Protein 2BEC (pdb70)

CATH classification: 1.10.238.10

Nearest PDB structures (foldseek):
  2bec-assembly1_A  TM=1.006E+00  e=5.008E-29  Homo sapiens
  7x2u-assembly1_D  TM=9.671E-01  e=2.009E-19  Homo sapiens
  2ct9-assembly3_A  TM=9.113E-01  e=5.913E-17  Rattus norvegicus
  3ll8-assembly3_B  TM=8.670E-01  e=2.324E-11  Homo sapiens
  1aui-assembly1_B  TM=8.888E-01  e=3.347E-11  Homo sapiens

Radius of gyration: 17.43 Å; Cα contacts (8 Å, |Δi|>4): 240; chains: 2; bounding box: 48×45×39 Å

Foldseek 3Di:
DDPCPVLCVQLVADPVLVVVVVVVVCVLDDVPPQKHFLVSQCVPVVLVLQLLSVLLSCLLAPPDDGIHHSSSVSLSVSLQAQDDPVQVVPDNHCVDLLNVLVSVVCSLVVVPPQWRALVSLLSSVVSPDPPDDDSVVSSVCSQVVQVVLPDVPPRTHGSVSSSVVCPVPPSSVVRHDDVSD/DDPVCVVVVVVVVVVVVVVVVVVND

InterPro domains:
  IPR002048 EF-hand domain [PF13202] (34-53)
  IPR002048 EF-hand domain [PF13499] (114-179)
  IPR002048 EF-hand domain [PS50222] (26-61)
  IPR002048 EF-hand domain [PS50222] (111-146)
  IPR002048 EF-hand domain [PS50222] (152-187)
  IPR002048 EF-hand domain [SM00054] (30-58)
  IPR002048 EF-hand domain [SM00054] (115-143)
  IPR002048 EF-hand domain [SM00054] (156-184)
  IPR002048 EF-hand domain [cd00051] (115-179)
  IPR011992 EF-hand domain pair [SSF47473] (18-189)
  IPR018247 EF-Hand 1, calcium-binding site [PS00018] (124-136)
  IPR018247 EF-Hand 1, calcium-binding site [PS00018] (165-177)
  IPR051875 Calcineurin B homologous [PTHR46002] (1-195)

Organism: Homo sapiens (NCBI:txid9606)

B-factor: mean 71.48, std 25.81, range [18.02, 141.58]

Solvent-accessible surface area: 10940 Å² total; per-residue (Å²): 214,48,108,6,94,64,18,67,175,68,4,41,3,67,98,69,14,2,83,84,3,41,127,49,8,122,72,11,12,118,126,109,135,53,37,0,22,70,126,12,0,85,102,20,51,56,2,80,125,13,40,0,2,98,29,0,5,71,36,6,15,97,145,55,42,129,137,3,66,22,35,7,0,0,86,15,0,1,28,0,15,8,57,90,117,125,32,105,148,171,116,89,38,46,1,25,67,122,19,0,1,55,9,0,8,107,7,1,3,87,90,176,67,40,82,2,32,96,116,18,4,22,42,0,4,101,65,14,45,85,123,185,29,75,103,103,79,9,76,81,44,2,59,99,1,0,102,93,10,22,138,82,59,77,22,3,7,28,35,102,13,2,43,128,23,1,112,140,10,74,0,52,123,43,0,16,2,142,50,33,176,171,48,46,7,17,75,12,4,23,74,1,2,67,55,0,2,55,0,0,11,13,0,6,9,154

GO terms:
  GO:0005509 calcium ion binding (F, IDA)
  GO:0005634 nucleus (C, IDA)
  GO:0005737 cytoplasm (C, IDA)
  GO:0005886 plasma membrane (C, IDA)
  GO:0042307 positive regulation of protein import into nucleus (P, IDA)
  GO:0045944 positive regulation of transcription by RNA polymerase II (P, IDA)
  GO:0010922 positive regulation of phosphatase activity (P, IDA)
  GO:0008284 positive regulation of cell population proliferation (P, IDA)
  GO:0070886 positive regulation of calcineurin-NFAT signaling cascade (P, IDA)
  GO:0071277 cellular response to calcium ion (P, IDA)
  GO:0005515 protein binding (F, IPI)
  GO:0005654 nucleoplasm (C, IDA)
  GO:0005730 nucleolus (C, IDA)
  GO:0005829 cytosol (C, IDA)

Sequence (206 aa):
IPDGDSIRRETGFSQASLLRLHHRFRALDRNKKGYLSRMDLQQIGALAVNPLGDRIIESFFPDGSQRVDFPGFVRVLAHFRPVEDEDTEKPEPLNSRRNKLHYAFQLYDLDRDGKISRHEMLQVLRLMVGVQVTEEQLENIADRTVQEADEDGDGAVSFVEFTKSLEKMDVEQKMSIRILKRSINEEIHTQFLDHLLTGIEDICGH

Secondary structure (DSSP, 8-state):
--STTTHHHHH---HHHHHHHHHHHHHH-SS-SS---HHHHHT-HHHHHSTTHHHHHHTTS-SS-----HHHHHHHHGGGSPPPHHHH-----TTSHHHHHHHHHHHH-TT-SSEE-HHHHHHHHHHS--S---HHHHHHHHHHHHHHH-SS-SSSEEHHHHHHTTTTS-HHHHTS-TTT-/--HHHHHHHHHHHHHHHHHHHHH--

Structure (mmCIF, N/CA/C/O backbone):
data_2BEC
#
_entry.id   2BEC
#
_cell.length_a   49.262
_cell.length_b   49.262
_cell.length_c   102.587
_cell.angle_alpha   90.00
_cell.angle_beta   90.00
_cell.angle_gamma   90.00
#
_symmetry.space_group_name_H-M   'P 43'
#
loop_
_entity.id
_entity.type
_entity.pdbx_description
1 polymer 'Calcineurin B homologous protein 2'
2 polymer 'Sodium/hydrogen exchanger 1'
3 non-polymer 'YTTRIUM (III) ION'
#
loop_
_atom_site.group_PDB
_atom_site.id
_atom_site.type_symbol
_atom_site.label_atom_id
_atom_site.label_alt_id
_atom_site.label_comp_id
_atom_site.label_asym_id
_atom_site.label_entity_id
_atom_site.label_seq_id
_atom_site.pdbx_PDB_ins_code
_atom_site.Cartn_x
_atom_site.Cartn_y
_atom_site.Cartn_z
_atom_site.occupancy
_atom_site.B_iso_or_equiv
_atom_site.auth_seq_id
_atom_site.auth_comp_id
_atom_site.auth_asym_id
_atom_site.auth_atom_id
_atom_site.pdbx_PDB_model_num
ATOM 1 N N . ILE A 1 11 ? 2.566 1.450 40.875 1.00 103.96 11 ILE A N 1
ATOM 2 C CA . ILE A 1 11 ? 3.001 0.023 40.844 1.00 107.51 11 ILE A CA 1
ATOM 3 C C . ILE A 1 11 ? 4.261 -0.164 39.982 1.00 110.94 11 ILE A C 1
ATOM 4 O O . ILE A 1 11 ? 4.214 -0.806 38.931 1.00 119.95 11 ILE A O 1
ATOM 9 N N . PRO A 1 12 ? 5.401 0.420 40.403 1.00 108.58 12 PRO A N 1
ATOM 10 C CA . PRO A 1 12 ? 6.651 0.287 39.645 1.00 103.32 12 PRO A CA 1
ATOM 11 C C . PRO A 1 12 ? 7.525 -0.818 40.237 1.00 103.57 12 PRO A C 1
ATOM 12 O O . PRO A 1 12 ? 7.094 -1.537 41.141 1.00 107.43 12 PRO A O 1
ATOM 16 N N . ASP A 1 13 ? 8.753 -0.940 39.739 1.00 100.31 13 ASP A N 1
ATOM 17 C CA . ASP A 1 13 ? 9.686 -1.955 40.232 1.00 102.64 13 ASP A CA 1
ATOM 18 C C . ASP A 1 13 ? 10.150 -1.613 41.653 1.00 105.59 13 ASP A C 1
ATOM 19 O O . ASP A 1 13 ? 11.136 -2.161 42.148 1.00 101.91 13 ASP A O 1
ATOM 24 N N . GLY A 1 14 ? 9.427 -0.709 42.307 1.00 107.77 14 GLY A N 1
ATOM 25 C CA . GLY A 1 14 ? 9.781 -0.293 43.652 1.00 106.00 14 GLY A CA 1
ATOM 26 C C 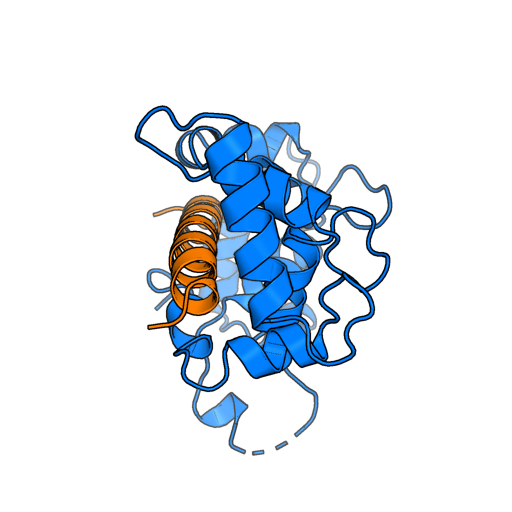. GLY A 1 14 ? 9.744 -1.369 44.720 1.00 105.07 14 GLY A C 1
ATOM 27 O O . GLY A 1 14 ? 9.079 -1.209 45.740 1.00 109.12 14 GLY A O 1
ATOM 28 N N . ASP A 1 15 ? 10.453 -2.466 44.491 1.00 103.10 15 ASP A N 1
ATOM 29 C CA . ASP A 1 15 ? 10.508 -3.553 45.459 1.00 105.36 15 ASP A CA 1
ATOM 30 C C . ASP A 1 15 ? 11.952 -3.676 45.894 1.00 101.28 15 ASP A C 1
ATOM 31 O O . ASP A 1 15 ? 12.281 -3.486 47.064 1.00 99.53 15 ASP A O 1
ATOM 36 N N . SER A 1 16 ? 12.814 -3.990 44.936 1.00 97.18 16 SER A N 1
ATOM 37 C CA . SER A 1 16 ? 14.234 -4.118 45.206 1.00 95.66 16 SER A CA 1
ATOM 38 C C . SER A 1 16 ? 14.791 -2.703 45.291 1.00 92.07 16 SER A C 1
ATOM 39 O O . SER A 1 16 ? 15.910 -2.485 45.757 1.00 91.70 16 SER A O 1
ATOM 42 N N . ILE A 1 17 ? 13.991 -1.745 44.830 1.00 83.84 17 ILE A N 1
ATOM 43 C CA . ILE A 1 17 ? 14.365 -0.337 44.858 1.00 77.88 17 ILE A CA 1
ATOM 44 C C . ILE A 1 17 ? 14.207 0.164 46.282 1.00 80.99 17 ILE A C 1
ATOM 45 O O . ILE A 1 17 ? 15.130 0.743 46.858 1.00 77.58 17 ILE A O 1
ATOM 50 N N . ARG A 1 18 ? 13.026 -0.064 46.845 1.00 86.22 18 ARG A N 1
ATOM 51 C CA . ARG A 1 18 ? 12.743 0.337 48.213 1.00 87.70 18 ARG A CA 1
ATOM 52 C C . ARG A 1 18 ? 13.730 -0.406 49.112 1.00 86.62 18 ARG A C 1
ATOM 53 O O . ARG A 1 18 ? 13.914 -0.065 50.281 1.00 87.27 18 ARG A O 1
ATOM 61 N N . ARG A 1 19 ? 14.375 -1.416 48.537 1.00 80.32 19 ARG A N 1
ATOM 62 C CA . ARG A 1 19 ? 15.342 -2.235 49.252 1.00 82.52 19 ARG A CA 1
ATOM 63 C C . ARG A 1 19 ? 16.729 -1.618 49.280 1.00 79.14 19 ARG A C 1
ATOM 64 O O . ARG A 1 19 ? 17.377 -1.586 50.325 1.00 80.74 19 ARG A O 1
ATOM 72 N N . GLU A 1 20 ? 17.185 -1.133 48.130 1.00 79.69 20 GLU A N 1
ATOM 73 C CA . GLU A 1 20 ? 18.513 -0.540 48.044 1.00 76.49 20 GLU A CA 1
ATOM 74 C C . GLU A 1 20 ? 18.577 0.892 48.554 1.00 71.57 20 GLU A C 1
ATOM 75 O O . GLU A 1 20 ? 19.660 1.386 48.870 1.00 78.04 20 GLU A O 1
ATOM 81 N N . THR A 1 21 ? 17.431 1.563 48.639 1.00 52.35 21 THR A N 1
ATOM 82 C CA . THR A 1 21 ? 17.430 2.944 49.103 1.00 60.51 21 THR A CA 1
ATOM 83 C C . THR A 1 21 ? 16.816 3.145 50.485 1.00 66.89 21 THR A C 1
ATOM 84 O O . THR A 1 21 ? 16.946 4.218 51.078 1.00 57.63 21 THR A O 1
ATOM 88 N N . GLY A 1 22 ? 16.150 2.115 50.995 1.00 68.81 22 GLY A N 1
ATOM 89 C CA . GLY A 1 22 ? 15.532 2.218 52.303 1.00 66.54 22 GLY A CA 1
ATOM 90 C C . GLY A 1 22 ? 14.389 3.217 52.338 1.00 68.76 22 GLY A C 1
ATOM 91 O O . GLY A 1 22 ? 13.965 3.650 53.411 1.00 68.75 22 GLY A O 1
ATOM 92 N N . PHE A 1 23 ? 13.889 3.591 51.164 1.00 66.78 23 PHE A N 1
ATOM 93 C CA . PHE A 1 23 ? 12.785 4.539 51.085 1.00 71.11 23 PHE A CA 1
ATOM 94 C C . PHE A 1 23 ? 11.465 3.894 51.486 1.00 72.96 23 PHE A C 1
ATOM 95 O O . PHE A 1 23 ? 11.204 2.741 51.159 1.00 66.29 23 PHE A O 1
ATOM 103 N N . SER A 1 24 ? 10.635 4.644 52.201 1.00 75.44 24 SER A N 1
ATOM 104 C CA . SER A 1 24 ? 9.341 4.137 52.628 1.00 82.08 24 SER A CA 1
ATOM 105 C C . SER A 1 24 ? 8.397 4.146 51.430 1.00 92.03 24 SER A C 1
ATOM 106 O O . SER A 1 24 ? 8.549 4.961 50.521 1.00 95.09 24 SER A O 1
ATOM 109 N N . GLN A 1 25 ? 7.426 3.238 51.432 1.00 95.60 25 GLN A N 1
ATOM 110 C CA . GLN A 1 25 ? 6.464 3.145 50.340 1.00 92.35 25 GLN A CA 1
ATOM 111 C C . GLN A 1 25 ? 6.041 4.509 49.801 1.00 86.10 25 GLN A C 1
ATOM 112 O O . GLN A 1 25 ? 6.419 4.891 48.695 1.00 90.88 25 GLN A O 1
ATOM 118 N N . ALA A 1 26 ? 5.261 5.240 50.587 1.00 79.61 26 ALA A N 1
ATOM 119 C CA . ALA A 1 26 ? 4.780 6.553 50.176 1.00 82.69 26 ALA A CA 1
ATOM 120 C C . ALA A 1 26 ? 5.902 7.472 49.704 1.00 87.96 26 ALA A C 1
ATOM 121 O O . ALA A 1 26 ? 5.660 8.422 48.957 1.00 91.88 26 ALA A O 1
ATOM 123 N N . SER A 1 27 ? 7.127 7.196 50.143 1.00 84.50 27 SER A N 1
ATOM 124 C CA . SER A 1 27 ? 8.262 8.018 49.742 1.00 73.99 27 SER A CA 1
ATOM 125 C C . SER A 1 27 ? 8.564 7.865 48.259 1.00 66.40 27 SER A C 1
ATOM 126 O O . SER A 1 27 ? 8.610 8.861 47.535 1.00 58.40 27 SER A O 1
ATOM 129 N N . LEU A 1 28 ? 8.770 6.627 47.808 1.00 57.45 28 LEU A N 1
ATOM 130 C CA . LEU A 1 28 ? 9.057 6.376 46.397 1.00 56.07 28 LEU A CA 1
ATOM 131 C C . LEU A 1 28 ? 7.887 6.851 45.561 1.00 61.18 28 LEU A C 1
ATOM 132 O O . LEU A 1 28 ? 8.050 7.214 44.402 1.00 68.49 28 LEU A O 1
ATOM 137 N N . LEU A 1 29 ? 6.698 6.832 46.152 1.00 63.81 29 LEU A N 1
ATOM 138 C CA . LEU A 1 29 ? 5.510 7.270 45.444 1.00 64.21 29 LEU A CA 1
ATOM 139 C C . LEU A 1 29 ? 5.632 8.755 45.139 1.00 66.49 29 LEU A C 1
ATOM 140 O O . LEU A 1 29 ? 5.475 9.173 43.990 1.00 69.91 29 LEU A O 1
ATOM 145 N N . ARG A 1 30 ? 5.921 9.550 46.165 1.00 64.89 30 ARG A N 1
ATOM 146 C CA . ARG A 1 30 ? 6.068 10.984 45.968 1.00 63.74 30 ARG A CA 1
ATOM 147 C C . ARG A 1 30 ? 7.212 11.220 44.990 1.00 65.29 30 ARG A C 1
ATOM 148 O O . ARG A 1 30 ? 7.269 12.252 44.322 1.00 61.90 30 ARG A O 1
ATOM 156 N N . LEU A 1 31 ? 8.121 10.253 44.915 1.00 63.40 31 LEU A N 1
ATOM 157 C CA . LEU A 1 31 ? 9.267 10.348 44.023 1.00 67.76 31 LEU A CA 1
ATOM 158 C C . LEU A 1 31 ? 8.882 9.974 42.609 1.00 66.15 31 LEU A C 1
ATOM 159 O O . LEU A 1 31 ? 9.058 10.765 41.687 1.00 71.50 31 LEU A O 1
ATOM 164 N N . HIS A 1 32 ? 8.361 8.763 42.441 1.00 71.82 32 HIS A N 1
ATOM 165 C CA . HIS A 1 32 ? 7.945 8.292 41.126 1.00 76.68 32 HIS A CA 1
ATOM 166 C C . HIS A 1 32 ? 7.029 9.333 40.502 1.00 73.09 32 HIS A C 1
ATOM 167 O O . HIS A 1 32 ? 7.125 9.636 39.314 1.00 70.54 32 HIS A O 1
ATOM 174 N N . HIS A 1 33 ? 6.143 9.879 41.323 1.00 66.55 33 HIS A N 1
ATOM 175 C CA . HIS A 1 33 ? 5.221 10.902 40.872 1.00 76.71 33 HIS A CA 1
ATOM 176 C C . HIS A 1 33 ? 6.073 12.075 40.384 1.00 72.21 33 HIS A C 1
ATOM 177 O O . HIS A 1 33 ? 5.904 12.565 39.269 1.00 60.69 33 HIS A O 1
ATOM 184 N N . ARG A 1 34 ? 7.004 12.503 41.230 1.00 76.59 34 ARG A N 1
ATOM 185 C CA . ARG A 1 34 ? 7.906 13.607 40.915 1.00 72.75 34 ARG A CA 1
ATOM 186 C C . ARG A 1 34 ? 8.763 13.305 39.689 1.00 67.55 34 ARG A C 1
ATOM 187 O O . ARG A 1 34 ? 8.997 14.177 38.854 1.00 55.70 34 ARG A O 1
ATOM 195 N N . PHE A 1 35 ? 9.237 12.067 39.598 1.00 61.25 35 PHE A N 1
ATOM 196 C CA . PHE A 1 35 ? 10.059 11.629 38.479 1.00 61.89 35 PHE A CA 1
ATOM 197 C C . PHE A 1 35 ? 9.212 11.605 37.219 1.00 70.88 35 PHE A C 1
ATOM 198 O O . PHE A 1 35 ? 9.689 11.914 36.126 1.00 71.70 35 PHE A O 1
ATOM 206 N N . ARG A 1 36 ? 7.951 11.226 37.385 1.00 77.70 36 ARG A N 1
ATOM 207 C CA . ARG A 1 36 ? 7.018 11.159 36.274 1.00 73.17 36 ARG A CA 1
ATOM 208 C C . ARG A 1 36 ? 6.895 12.554 35.671 1.00 68.83 36 ARG A C 1
ATOM 209 O O . ARG A 1 36 ? 6.948 12.719 34.453 1.00 67.43 36 ARG A O 1
ATOM 217 N N . ALA A 1 37 ? 6.750 13.553 36.538 1.00 57.56 37 ALA A N 1
ATOM 218 C CA . ALA A 1 37 ? 6.623 14.946 36.119 1.00 61.47 37 ALA A CA 1
ATOM 219 C C . ALA A 1 37 ? 7.870 15.478 35.411 1.00 74.36 37 ALA A C 1
ATOM 220 O O . ALA A 1 37 ? 7.774 16.338 34.532 1.00 77.95 37 ALA A O 1
ATOM 222 N N . LEU A 1 38 ? 9.038 14.976 35.801 1.00 77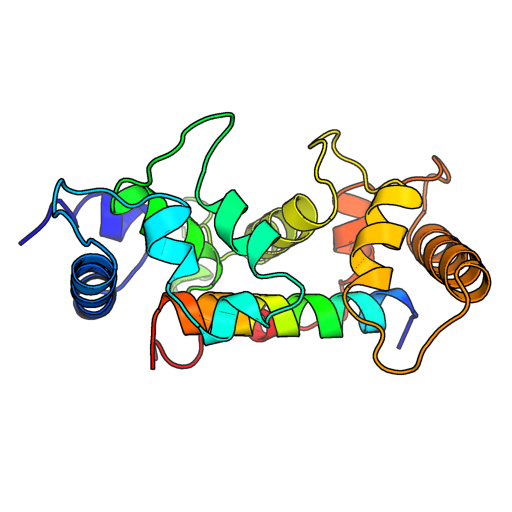.70 38 LEU A N 1
ATOM 223 C CA . LEU A 1 38 ? 10.294 15.411 35.198 1.00 82.43 38 LEU A CA 1
ATOM 224 C C . LEU A 1 38 ? 10.461 14.796 33.806 1.00 93.07 38 LEU A C 1
ATOM 225 O O . LEU A 1 38 ? 11.079 15.390 32.916 1.00 80.81 38 LEU A O 1
ATOM 230 N N . ASP A 1 39 ? 9.894 13.605 33.631 1.00 102.76 39 ASP A N 1
ATOM 231 C CA . ASP A 1 39 ? 9.946 12.881 32.363 1.00 113.80 39 ASP A CA 1
ATOM 232 C C . ASP A 1 39 ? 9.029 13.597 31.363 1.00 121.61 39 ASP A C 1
ATOM 233 O O . ASP A 1 39 ? 7.821 13.697 31.584 1.00 125.73 39 ASP A O 1
ATOM 238 N N . ARG A 1 40 ? 9.601 14.094 30.267 1.00 126.51 40 ARG A N 1
ATOM 239 C CA . ARG A 1 40 ? 8.824 14.816 29.257 1.00 127.47 40 ARG A CA 1
ATOM 240 C C . ARG A 1 40 ? 8.252 13.917 28.156 1.00 128.54 40 ARG A C 1
ATOM 241 O O . ARG A 1 40 ? 7.043 13.685 28.098 1.00 125.63 40 ARG A O 1
ATOM 249 N N . ASN A 1 41 ? 9.123 13.427 27.278 1.00 130.29 41 ASN A N 1
ATOM 250 C CA . ASN A 1 41 ? 8.698 12.564 26.180 1.00 127.45 41 ASN A CA 1
ATOM 251 C C . ASN A 1 41 ? 8.101 11.266 26.706 1.00 123.83 41 ASN A C 1
ATOM 252 O O . ASN A 1 41 ? 7.364 10.577 26.000 1.00 124.94 41 ASN A O 1
ATOM 257 N N . LYS A 1 42 ? 8.432 10.943 27.953 1.00 119.74 42 LYS A N 1
ATOM 258 C CA . LYS A 1 42 ? 7.925 9.748 28.621 1.00 113.57 42 LYS A CA 1
ATOM 259 C C . LYS A 1 42 ? 8.455 8.448 28.023 1.00 112.39 42 LYS A C 1
ATOM 260 O O . LYS A 1 42 ? 7.716 7.713 27.365 1.00 112.90 42 LYS A O 1
ATOM 266 N N . LYS A 1 43 ? 9.733 8.165 28.258 1.00 108.41 43 LYS A N 1
ATOM 267 C CA . LYS A 1 43 ? 10.351 6.944 27.750 1.00 109.11 43 LYS A CA 1
ATOM 268 C C . LYS A 1 43 ? 10.936 6.165 28.926 1.00 108.59 43 LYS A C 1
ATOM 269 O O . LYS A 1 43 ? 11.722 5.231 28.744 1.00 106.15 43 LYS A O 1
ATOM 275 N N . G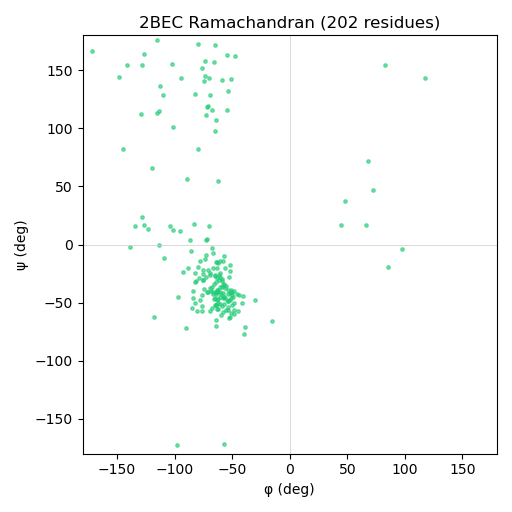LY A 1 44 ? 10.541 6.563 30.134 1.00 108.73 44 GLY A N 1
ATOM 276 C CA . GLY A 1 44 ? 11.024 5.909 31.339 1.00 101.56 44 GLY A CA 1
ATOM 277 C C . GLY A 1 44 ? 12.474 6.250 31.609 1.00 95.57 44 GLY A C 1
ATOM 278 O O . GLY A 1 44 ? 13.285 5.370 31.898 1.00 89.48 44 GLY A O 1
ATOM 279 N N . TYR A 1 45 ? 12.800 7.535 31.516 1.00 94.38 45 TYR A N 1
ATOM 280 C CA . TYR A 1 45 ? 14.166 7.989 31.737 1.00 94.89 45 TYR A CA 1
ATOM 281 C C . TYR A 1 45 ? 14.216 9.512 31.758 1.00 90.96 45 TYR A C 1
ATOM 282 O O . TYR A 1 45 ? 13.261 10.181 31.364 1.00 89.29 45 TYR A O 1
ATOM 291 N N . LEU A 1 46 ? 15.336 10.050 32.225 1.00 84.89 46 LEU A N 1
ATOM 292 C CA . LEU A 1 46 ? 15.536 11.492 32.276 1.00 75.58 46 LEU A CA 1
ATOM 293 C C . LEU A 1 46 ? 16.861 11.820 31.603 1.00 76.73 46 LEU A C 1
ATOM 294 O O . LEU A 1 46 ? 17.759 10.979 31.532 1.00 67.35 46 LEU A O 1
ATOM 299 N N . SER A 1 47 ? 16.974 13.041 31.097 1.00 74.35 47 SER A N 1
ATOM 300 C CA . SER A 1 47 ? 18.196 13.485 30.445 1.00 79.98 47 SER A CA 1
ATOM 301 C C . SER A 1 47 ? 18.630 14.777 31.113 1.00 78.99 47 SER A C 1
ATOM 302 O O . SER A 1 47 ? 17.839 15.402 31.822 1.00 73.86 47 SER A O 1
ATOM 305 N N . ARG A 1 48 ? 19.882 15.176 30.908 1.00 71.47 48 ARG A N 1
ATOM 306 C CA . ARG A 1 48 ? 20.339 16.422 31.496 1.00 74.19 48 ARG A CA 1
ATOM 307 C C . ARG A 1 48 ? 19.243 17.417 31.140 1.00 80.77 48 ARG A C 1
ATOM 308 O O . ARG A 1 48 ? 18.840 18.244 31.954 1.00 80.73 48 ARG A O 1
ATOM 316 N N . MET A 1 49 ? 18.744 17.289 29.915 1.00 91.25 49 MET A N 1
ATOM 317 C CA . MET A 1 49 ? 17.678 18.140 29.402 1.00 96.43 49 MET A CA 1
ATOM 318 C C . MET A 1 49 ? 16.527 18.236 30.391 1.00 91.65 49 MET A C 1
ATOM 319 O O . MET A 1 49 ? 16.174 19.321 30.852 1.00 87.05 49 MET A O 1
ATOM 324 N N . ASP A 1 50 ? 15.950 17.081 30.706 1.00 92.23 50 ASP A N 1
ATOM 325 C CA . ASP A 1 50 ? 14.817 16.988 31.619 1.00 87.10 50 ASP A CA 1
ATOM 326 C C . ASP A 1 50 ? 15.072 17.609 32.985 1.00 81.70 50 ASP A C 1
ATOM 327 O O . ASP A 1 50 ? 14.242 18.366 33.486 1.00 84.85 50 ASP A O 1
ATOM 332 N N . LEU A 1 51 ? 16.217 17.289 33.582 1.00 80.21 51 LEU A N 1
ATOM 333 C CA . LEU A 1 51 ? 16.565 17.809 34.903 1.00 71.98 51 LEU A CA 1
ATOM 334 C C . LEU A 1 51 ? 16.946 19.283 34.927 1.00 77.69 51 LEU A C 1
ATOM 335 O O . LEU A 1 51 ? 16.768 19.959 35.940 1.00 83.20 51 LEU A O 1
ATOM 340 N N . GLN A 1 52 ? 17.472 19.784 33.816 1.00 80.91 52 GLN A N 1
ATOM 341 C CA . GLN A 1 52 ? 17.862 21.183 33.742 1.00 79.81 52 GLN A CA 1
ATOM 342 C C . GLN A 1 52 ? 16.631 22.084 33.679 1.00 74.45 52 GLN A C 1
ATOM 343 O O . GLN A 1 52 ? 16.736 23.304 33.792 1.00 78.92 52 GLN A O 1
ATOM 349 N N . GLN A 1 53 ? 15.463 21.473 33.512 1.00 72.27 53 GLN A N 1
ATOM 350 C CA . GLN A 1 53 ? 14.214 22.221 33.452 1.00 73.18 53 GLN A CA 1
ATOM 351 C C . GLN A 1 53 ? 13.874 22.759 34.829 1.00 79.25 53 GLN A C 1
ATOM 352 O O . GLN A 1 53 ? 13.110 23.716 34.961 1.00 89.90 53 GLN A O 1
ATOM 358 N N . ILE A 1 54 ? 14.436 22.130 35.856 1.00 78.21 54 ILE A N 1
ATOM 359 C CA . ILE A 1 54 ? 14.204 22.563 37.226 1.00 72.96 54 ILE A CA 1
ATOM 360 C C . ILE A 1 54 ? 14.812 23.956 37.348 1.00 75.51 54 ILE A C 1
ATOM 361 O O . ILE A 1 54 ? 16.021 24.104 37.532 1.00 81.50 54 ILE A O 1
ATOM 366 N N . GLY A 1 55 ? 13.969 24.974 37.228 1.00 77.16 55 GLY A N 1
ATOM 367 C CA . GLY A 1 55 ? 14.442 26.343 37.309 1.00 71.21 55 GLY A CA 1
ATOM 368 C C . GLY A 1 55 ? 15.342 26.642 38.491 1.00 68.44 55 GLY A C 1
ATOM 369 O O . GLY A 1 55 ? 16.467 27.108 38.316 1.00 70.15 55 GLY A O 1
ATOM 370 N N . ALA A 1 56 ? 14.848 26.375 39.697 1.00 74.31 56 ALA A N 1
ATOM 371 C CA . ALA A 1 56 ? 15.602 26.634 40.923 1.00 77.15 56 ALA A CA 1
ATOM 372 C C . ALA A 1 56 ? 17.007 26.048 40.899 1.00 73.61 56 ALA A C 1
ATOM 373 O O . ALA A 1 56 ? 17.962 26.677 41.354 1.00 69.32 56 ALA A O 1
ATOM 375 N N . LEU A 1 57 ? 17.125 24.838 40.367 1.00 69.55 57 LEU A N 1
ATOM 376 C CA . LEU A 1 57 ? 18.405 24.152 40.295 1.00 65.22 57 LEU A CA 1
ATOM 377 C C . LEU A 1 57 ? 19.405 24.895 39.422 1.00 65.98 57 LEU A C 1
ATOM 378 O O . LEU A 1 57 ? 20.584 24.986 39.756 1.00 68.43 57 LEU A O 1
ATOM 383 N N . ALA A 1 58 ? 18.928 25.421 38.300 1.00 69.86 58 ALA A N 1
ATOM 384 C CA . ALA A 1 58 ? 19.782 26.153 37.375 1.00 73.57 58 ALA A CA 1
ATOM 385 C C . ALA A 1 58 ? 20.572 27.260 38.074 1.00 79.45 58 ALA A C 1
ATOM 386 O O . ALA A 1 58 ? 21.781 27.383 37.873 1.00 92.14 58 ALA A O 1
ATOM 388 N N . VAL A 1 59 ? 19.892 28.060 38.893 1.00 79.62 59 VAL A N 1
ATOM 389 C CA . VAL A 1 59 ? 20.541 29.155 39.618 1.00 73.52 59 VAL A CA 1
ATOM 390 C C . VAL A 1 59 ? 21.405 28.628 40.769 1.00 70.35 59 VAL A C 1
ATOM 391 O O . VAL A 1 59 ? 22.208 29.364 41.353 1.00 64.74 59 VAL A O 1
ATOM 395 N N . ASN A 1 60 ? 21.233 27.350 41.092 1.00 62.51 60 ASN A N 1
ATOM 396 C 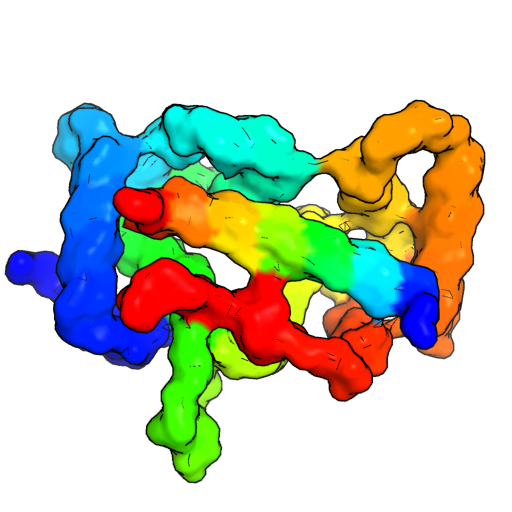CA . ASN A 1 60 ? 22.005 26.727 42.157 1.00 49.71 60 ASN A CA 1
ATOM 397 C C . ASN A 1 60 ? 23.448 26.577 41.689 1.00 44.42 60 ASN A C 1
ATOM 398 O O . ASN A 1 60 ? 23.731 25.902 40.707 1.00 39.70 60 ASN A O 1
ATOM 403 N N . PRO A 1 61 ? 24.386 27.208 42.398 1.00 46.57 61 PRO A N 1
ATOM 404 C CA . PRO A 1 61 ? 25.795 27.124 42.020 1.00 47.81 61 PRO A CA 1
ATOM 405 C C . PRO A 1 61 ? 26.337 25.710 41.816 1.00 46.02 61 PRO A C 1
ATOM 406 O O . PRO A 1 61 ? 27.377 25.530 41.187 1.00 56.29 61 PRO A O 1
ATOM 410 N N . LEU A 1 62 ? 25.634 24.709 42.335 1.00 46.24 62 LEU A N 1
ATOM 411 C CA . LEU A 1 62 ? 26.079 23.327 42.198 1.00 44.51 62 LEU A CA 1
ATOM 412 C C . LEU A 1 62 ? 25.128 22.513 41.326 1.00 44.26 62 LEU A C 1
ATOM 413 O O . LEU A 1 62 ? 25.349 21.323 41.080 1.00 40.03 62 LEU A O 1
ATOM 418 N N . GLY A 1 63 ? 24.078 23.171 40.855 1.00 35.45 63 GLY A N 1
ATOM 419 C CA . GLY A 1 63 ? 23.095 22.515 40.013 1.00 44.73 63 GLY A CA 1
ATOM 420 C C . GLY A 1 63 ? 23.655 21.580 38.957 1.00 46.68 63 GLY A C 1
ATOM 421 O O . GLY A 1 63 ? 23.212 20.435 38.847 1.00 43.14 63 GLY A O 1
ATOM 422 N N . ASP A 1 64 ? 24.623 22.055 38.179 1.00 47.59 64 ASP A N 1
ATOM 423 C CA . ASP A 1 64 ? 25.216 21.227 37.132 1.00 52.33 64 ASP A CA 1
ATOM 424 C C . ASP A 1 64 ? 25.938 20.002 37.676 1.00 51.77 64 ASP A C 1
ATOM 425 O O . ASP A 1 64 ? 25.841 18.914 37.104 1.00 48.76 64 ASP A O 1
ATOM 430 N N . ARG A 1 65 ? 26.661 20.175 38.777 1.00 44.99 65 ARG A N 1
ATOM 431 C CA . ARG A 1 65 ? 27.373 19.057 39.376 1.00 33.08 65 ARG A CA 1
ATOM 432 C C . ARG A 1 65 ? 26.352 18.097 39.952 1.00 36.99 65 ARG A C 1
ATOM 433 O O . ARG A 1 65 ? 26.526 16.885 39.889 1.00 32.65 65 ARG A O 1
ATOM 441 N N . ILE A 1 66 ? 25.284 18.643 40.523 1.00 32.06 66 ILE A N 1
ATOM 442 C CA . ILE A 1 66 ? 24.244 17.795 41.079 1.00 38.54 66 ILE A CA 1
ATOM 443 C C . ILE A 1 66 ? 23.614 17.048 39.910 1.00 30.58 66 ILE A C 1
ATOM 444 O O . ILE A 1 66 ? 23.419 15.840 39.964 1.00 31.43 6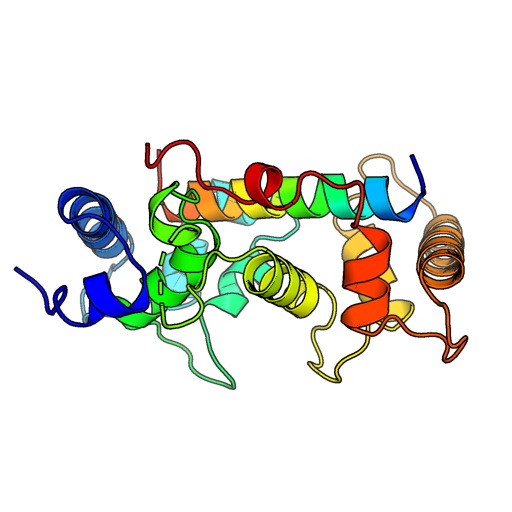6 ILE A O 1
ATOM 449 N N . ILE A 1 67 ? 23.302 17.780 38.847 1.00 42.12 67 ILE A N 1
ATOM 450 C CA . ILE A 1 67 ? 22.710 17.181 37.660 1.00 42.39 67 ILE A CA 1
ATOM 451 C C . ILE A 1 67 ? 23.550 15.996 37.213 1.00 43.92 67 ILE A C 1
ATOM 452 O O . ILE A 1 67 ? 23.091 14.856 37.201 1.00 49.06 67 ILE A O 1
ATOM 457 N N . GLU A 1 68 ? 24.795 16.280 36.857 1.00 51.21 68 GLU A N 1
ATOM 458 C CA . GLU A 1 68 ? 25.710 15.255 36.385 1.00 51.90 68 GLU A CA 1
ATOM 459 C C . GLU A 1 68 ? 25.848 14.060 37.309 1.00 50.31 68 GLU A C 1
ATOM 460 O O . GLU A 1 68 ? 26.133 12.961 36.847 1.00 57.69 68 GLU A O 1
ATOM 466 N N . SER A 1 69 ? 25.647 14.259 38.608 1.00 47.28 69 SER A N 1
ATOM 467 C CA . SER A 1 69 ? 25.784 13.158 39.548 1.00 42.33 69 SER A CA 1
ATOM 468 C C . SER A 1 69 ? 24.742 12.079 39.276 1.00 52.27 69 SER A C 1
ATOM 469 O O . SER A 1 69 ? 24.852 10.955 39.774 1.00 46.56 69 SER A O 1
ATOM 472 N N . PHE A 1 70 ? 23.731 12.420 38.483 1.00 51.15 70 PHE A N 1
ATOM 473 C CA . PHE A 1 70 ? 22.686 11.462 38.149 1.00 58.05 70 PHE A CA 1
ATOM 474 C C . PHE A 1 70 ? 23.074 10.614 36.943 1.00 54.59 70 PHE A C 1
ATOM 475 O O . PHE A 1 70 ? 22.284 9.801 36.475 1.00 55.25 70 PHE A O 1
ATOM 483 N N . PHE A 1 71 ? 24.290 10.802 36.445 1.00 60.63 71 PHE A N 1
ATOM 484 C CA . PHE A 1 71 ? 24.756 10.058 35.285 1.00 70.31 71 PHE A CA 1
ATOM 485 C C . PHE A 1 71 ? 26.106 9.421 35.543 1.00 77.43 71 PHE A C 1
ATOM 486 O O . PHE A 1 71 ? 27.115 10.103 35.681 1.00 81.01 71 PHE A O 1
ATOM 494 N N . PRO A 1 72 ? 26.136 8.087 35.603 1.00 94.59 72 PRO A N 1
ATOM 495 C CA . PRO A 1 72 ? 27.368 7.340 35.850 1.00 104.13 72 PRO A CA 1
ATOM 496 C C . PRO A 1 72 ? 28.424 7.685 34.810 1.00 107.83 72 PRO A C 1
ATOM 497 O O . PRO A 1 72 ? 28.245 8.603 34.013 1.00 108.78 72 PRO A O 1
ATOM 501 N N . ASP A 1 73 ? 29.520 6.937 34.832 1.00 110.59 73 ASP A N 1
ATOM 502 C CA . ASP A 1 73 ? 30.639 7.125 33.920 1.00 115.60 73 ASP A CA 1
ATOM 503 C C . ASP A 1 73 ? 30.358 7.995 32.690 1.00 113.05 73 ASP A C 1
ATOM 504 O O . ASP A 1 73 ? 30.928 9.079 32.546 1.00 111.15 73 ASP A O 1
ATOM 509 N N . GLY A 1 74 ? 29.482 7.528 31.805 1.00 106.26 74 GLY A N 1
ATOM 510 C CA . GLY A 1 74 ? 29.191 8.301 30.610 1.00 97.69 74 GLY A CA 1
ATOM 511 C C . GLY A 1 74 ? 27.735 8.370 30.180 1.00 96.76 74 GLY A C 1
ATOM 512 O O . GLY A 1 74 ? 27.413 9.049 29.206 1.00 97.83 74 GLY A O 1
ATOM 513 N N . SER A 1 75 ? 26.851 7.683 30.898 1.00 94.19 75 SER A N 1
ATOM 514 C CA . SER A 1 75 ? 25.426 7.664 30.564 1.00 87.54 75 SER A CA 1
ATOM 515 C C . SER A 1 75 ? 24.835 9.047 30.297 1.00 85.41 75 SER A C 1
ATOM 516 O O . SER A 1 75 ? 25.412 10.067 30.670 1.00 88.73 75 SER A O 1
ATOM 519 N N . GLN A 1 76 ? 23.680 9.072 29.640 1.00 88.32 76 GLN A N 1
ATOM 520 C CA . GLN A 1 76 ? 23.000 10.326 29.341 1.00 91.11 76 GLN A CA 1
ATOM 521 C C . GLN A 1 76 ? 21.512 10.218 29.667 1.00 91.08 76 GLN A C 1
ATOM 522 O O . GLN A 1 76 ? 20.707 11.043 29.230 1.00 88.33 76 GLN A O 1
ATOM 528 N N . ARG A 1 77 ? 21.160 9.192 30.438 1.00 89.48 77 ARG A N 1
ATOM 529 C CA . ARG A 1 77 ? 19.780 8.964 30.858 1.00 90.24 77 ARG A CA 1
ATOM 530 C C . ARG A 1 77 ? 19.728 8.307 32.238 1.00 82.45 77 ARG A C 1
ATOM 531 O O . ARG A 1 77 ? 20.579 7.482 32.580 1.00 7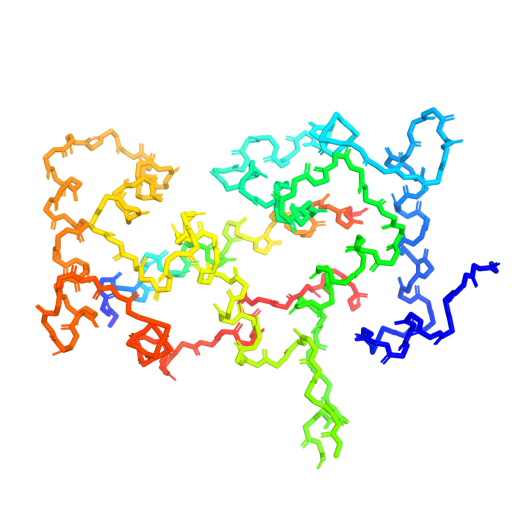7.32 77 ARG A O 1
ATOM 539 N N . VAL A 1 78 ? 18.725 8.677 33.029 1.00 77.66 78 VAL A N 1
ATOM 540 C CA . VAL A 1 78 ? 18.587 8.137 34.377 1.00 68.22 78 VAL A CA 1
ATOM 541 C C . VAL A 1 78 ? 17.329 7.300 34.559 1.00 71.79 78 VAL A C 1
ATOM 542 O O . VAL A 1 78 ? 16.209 7.808 34.510 1.00 68.57 78 VAL A O 1
ATOM 546 N N . ASP A 1 79 ? 17.516 6.007 34.771 1.00 67.72 79 ASP A N 1
ATOM 547 C CA . ASP A 1 79 ? 16.396 5.111 35.014 1.00 72.50 79 ASP A CA 1
ATOM 548 C C . ASP A 1 79 ? 15.831 5.581 36.352 1.00 71.13 79 ASP A C 1
ATOM 549 O O . ASP A 1 79 ? 16.547 6.214 37.128 1.00 71.63 79 ASP A O 1
ATOM 554 N N . PHE A 1 80 ? 14.559 5.301 36.628 1.00 71.69 80 PHE A N 1
ATOM 555 C CA . PHE A 1 80 ? 13.981 5.727 37.906 1.00 69.27 80 PHE A CA 1
ATOM 556 C C . PHE A 1 80 ? 14.823 5.236 39.099 1.00 71.24 80 PHE A C 1
ATOM 557 O O . PHE A 1 80 ? 15.049 5.979 40.060 1.00 67.97 80 PHE A O 1
ATOM 565 N N . PRO A 1 81 ? 15.299 3.979 39.058 1.00 70.12 81 PRO A N 1
ATOM 566 C CA . PRO A 1 81 ? 16.115 3.473 40.170 1.00 70.76 81 PRO A CA 1
ATOM 567 C C . PRO A 1 81 ? 17.412 4.257 40.375 1.00 67.11 81 PRO A C 1
ATOM 568 O O . PRO A 1 81 ? 17.920 4.355 41.493 1.00 72.26 81 PRO A O 1
ATOM 572 N N . GLY A 1 82 ? 17.949 4.801 39.287 1.00 58.36 82 GLY A N 1
ATOM 573 C CA . GLY A 1 82 ? 19.164 5.585 39.382 1.00 56.15 82 GLY A CA 1
ATOM 574 C C . GLY A 1 82 ? 18.848 6.935 40.001 1.00 55.12 82 GLY A C 1
ATOM 575 O O . GLY A 1 82 ? 19.619 7.478 40.791 1.00 51.51 82 GLY A O 1
ATOM 576 N N . PHE A 1 83 ? 17.694 7.469 39.626 1.00 46.78 83 PHE A N 1
ATOM 577 C CA . PHE A 1 83 ? 17.209 8.749 40.117 1.00 50.37 83 PHE A CA 1
ATOM 578 C C . PHE A 1 83 ? 17.117 8.693 41.638 1.00 51.49 83 PHE A C 1
ATOM 579 O O . PHE A 1 83 ? 17.485 9.635 42.343 1.00 52.64 83 PHE A O 1
ATOM 587 N N . VAL A 1 84 ? 16.630 7.565 42.133 1.00 56.16 84 VAL A N 1
ATOM 588 C CA . VAL A 1 84 ? 16.464 7.354 43.561 1.00 59.38 84 VAL A CA 1
ATOM 589 C C . VAL A 1 84 ? 17.767 6.926 44.236 1.00 56.97 84 VAL A C 1
ATOM 590 O O . VAL A 1 84 ? 18.006 7.238 45.408 1.00 45.43 84 VAL A O 1
ATOM 594 N N . ARG A 1 85 ? 18.611 6.217 43.496 1.00 47.38 85 ARG A N 1
ATOM 595 C CA . ARG A 1 85 ? 19.877 5.763 44.048 1.00 57.01 85 ARG A CA 1
ATOM 596 C C . ARG A 1 85 ? 20.640 6.972 44.581 1.00 60.26 85 ARG A C 1
ATOM 597 O O . ARG A 1 85 ? 21.318 6.886 45.603 1.00 60.33 85 ARG A O 1
ATOM 605 N N . VAL A 1 86 ? 20.508 8.101 43.886 1.00 53.80 86 VAL A N 1
ATOM 606 C CA . VAL A 1 86 ? 21.168 9.342 44.275 1.00 39.48 86 VAL A CA 1
ATOM 607 C C . VAL A 1 86 ? 20.446 9.992 45.450 1.00 42.88 86 VAL A C 1
ATOM 608 O O . VAL A 1 86 ? 21.039 10.236 46.502 1.00 45.86 86 VAL A O 1
ATOM 612 N N . LEU A 1 87 ? 19.162 10.272 45.265 1.00 28.39 87 LEU A N 1
ATOM 613 C CA . LEU A 1 87 ? 18.362 10.894 46.311 1.00 37.51 87 LEU A CA 1
ATOM 614 C C . LEU A 1 87 ? 18.375 10.094 47.612 1.00 32.74 87 LEU A C 1
ATOM 615 O O . LEU A 1 87 ? 18.074 10.628 48.682 1.00 34.12 87 LEU A O 1
ATOM 620 N N . ALA A 1 88 ? 18.727 8.817 47.514 1.00 30.69 88 ALA A N 1
ATOM 621 C CA . ALA A 1 88 ? 18.770 7.947 48.675 1.00 40.18 88 ALA A CA 1
ATOM 622 C C . ALA A 1 88 ? 19.846 8.399 49.660 1.00 52.57 88 ALA A C 1
ATOM 623 O O . ALA A 1 88 ? 19.735 8.146 50.861 1.00 55.43 88 ALA A O 1
ATOM 625 N N . HIS A 1 89 ? 20.882 9.067 49.152 1.00 53.89 89 HIS A N 1
ATOM 626 C CA . HIS A 1 89 ? 21.963 9.565 50.003 1.00 49.25 89 HIS A CA 1
ATOM 627 C C . HIS A 1 89 ? 21.441 10.631 50.946 1.00 45.57 89 HIS A C 1
ATOM 628 O O . HIS A 1 89 ? 21.984 10.844 52.025 1.00 56.09 89 HIS A O 1
ATOM 635 N N . PHE A 1 90 ? 20.382 11.303 50.531 1.00 33.67 90 PHE A N 1
ATOM 636 C CA . PHE A 1 90 ? 19.829 12.355 51.343 1.00 32.59 90 PHE A CA 1
ATOM 637 C C . PHE A 1 90 ? 18.601 11.924 52.084 1.00 27.28 90 PHE A C 1
ATOM 638 O O . PHE A 1 90 ? 17.890 12.754 52.635 1.00 35.58 90 PHE A O 1
ATOM 646 N N . ARG A 1 91 ? 18.345 10.624 52.106 1.00 32.51 91 ARG A N 1
ATOM 647 C CA . ARG A 1 91 ? 17.191 10.124 52.834 1.00 46.15 91 ARG A CA 1
ATOM 648 C C . ARG A 1 91 ? 17.458 10.301 54.324 1.00 49.01 91 ARG A C 1
ATOM 649 O O . ARG A 1 91 ? 18.507 9.896 54.828 1.00 55.62 91 ARG A O 1
ATOM 657 N N . PRO A 1 92 ? 16.519 10.921 55.049 1.00 47.37 92 PRO A N 1
ATOM 658 C CA . PRO A 1 92 ? 16.736 11.114 56.483 1.00 46.08 92 PRO A CA 1
ATOM 659 C C . PRO A 1 92 ? 17.123 9.794 57.142 1.00 45.70 92 PRO A C 1
ATOM 660 O O . PRO A 1 92 ? 16.618 8.734 56.777 1.00 49.74 92 PRO A O 1
ATOM 664 N N . VAL A 1 93 ? 18.035 9.860 58.100 1.00 44.54 93 VAL A N 1
ATOM 665 C CA . VAL A 1 93 ? 18.486 8.665 58.791 1.00 50.01 93 VAL A CA 1
ATOM 666 C C . VAL A 1 93 ? 17.504 8.279 59.900 1.00 49.20 93 VAL A C 1
ATOM 667 O O . VAL A 1 93 ? 17.113 9.109 60.716 1.00 39.86 93 VAL A O 1
ATOM 671 N N . GLU A 1 94 ? 17.097 7.014 59.906 1.00 59.46 94 GLU A N 1
ATOM 672 C CA . GLU A 1 94 ? 16.154 6.502 60.899 1.00 58.31 94 GLU A CA 1
ATOM 673 C C . GLU A 1 94 ? 16.900 5.712 61.968 1.00 57.31 94 GLU A C 1
ATOM 674 O O . GLU A 1 94 ? 17.987 5.195 61.719 1.00 60.13 94 GLU A O 1
ATOM 680 N N . ASP A 1 95 ? 16.325 5.614 63.159 1.00 56.87 95 ASP A N 1
ATOM 681 C CA . ASP A 1 95 ? 16.984 4.868 64.222 1.00 64.84 95 ASP A CA 1
ATOM 682 C C . ASP A 1 95 ? 17.216 3.432 63.783 1.00 66.88 95 ASP A C 1
ATOM 683 O O . ASP A 1 95 ? 18.184 2.807 64.208 1.00 65.89 95 ASP A O 1
ATOM 688 N N . GLU A 1 96 ? 16.337 2.917 62.922 1.00 76.88 96 GLU A N 1
ATOM 689 C CA . GLU A 1 96 ? 16.472 1.548 62.427 1.00 79.35 96 GLU A CA 1
ATOM 690 C C . GLU A 1 96 ? 17.677 1.407 61.501 1.00 79.52 96 GLU A C 1
ATOM 691 O O . GLU A 1 96 ? 18.248 0.330 61.370 1.00 82.41 96 GLU A O 1
ATOM 697 N N . ASP A 1 97 ? 18.063 2.500 60.857 1.00 80.81 97 ASP A N 1
ATOM 698 C CA . ASP A 1 97 ? 19.211 2.477 59.963 1.00 89.47 97 ASP A CA 1
ATOM 699 C C . ASP A 1 97 ? 20.487 2.200 60.752 1.00 94.71 97 ASP A C 1
ATOM 700 O O . ASP A 1 97 ? 21.404 1.543 60.258 1.00 101.18 97 ASP A O 1
ATOM 705 N N . THR A 1 98 ? 20.534 2.696 61.984 1.00 93.62 98 THR A N 1
ATOM 706 C CA . THR A 1 98 ? 21.711 2.537 62.830 1.00 95.69 98 THR A CA 1
ATOM 707 C C . THR A 1 98 ? 21.696 1.328 63.759 1.00 95.72 98 THR A C 1
ATOM 708 O O . THR 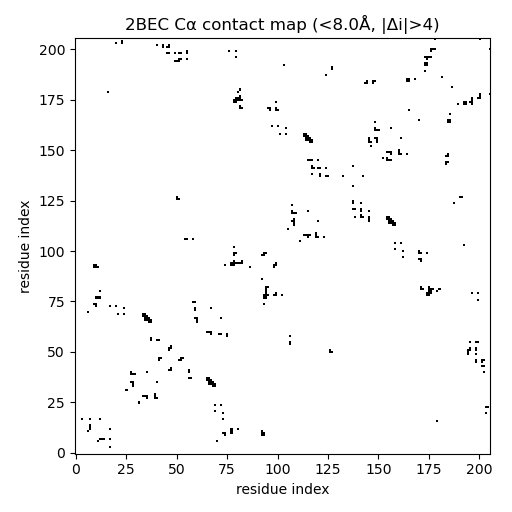A 1 98 ? 22.750 0.851 64.174 1.00 94.67 98 THR A O 1
ATOM 712 N N . GLU A 1 99 ? 20.508 0.835 64.085 1.00 100.95 99 GLU A N 1
ATOM 713 C CA . GLU A 1 99 ? 20.380 -0.318 64.970 1.00 104.78 99 GLU A CA 1
ATOM 714 C C . GLU A 1 99 ? 21.211 -1.499 64.474 1.00 108.63 99 GLU A C 1
ATOM 715 O O . GLU A 1 99 ? 22.033 -2.049 65.211 1.00 107.08 99 GLU A O 1
ATOM 721 N N . LYS A 1 105 ? 24.058 -6.062 58.904 1.00 72.80 105 LYS A N 1
ATOM 722 C CA . LYS A 1 105 ? 23.247 -5.230 58.018 1.00 83.87 105 LYS A CA 1
ATOM 723 C C . LYS A 1 105 ? 24.105 -4.463 57.005 1.00 87.70 105 LYS A C 1
ATOM 724 O O . LYS A 1 105 ? 25.210 -4.016 57.320 1.00 85.45 105 LYS A O 1
ATOM 730 N N . PRO A 1 106 ? 23.603 -4.307 55.766 1.00 91.91 106 PRO A N 1
ATOM 731 C CA . PRO A 1 106 ? 24.322 -3.591 54.703 1.00 88.36 106 PRO A CA 1
ATOM 732 C C . PRO A 1 106 ? 24.322 -2.071 54.896 1.00 78.97 106 PRO A C 1
ATOM 733 O O . PRO A 1 106 ? 23.343 -1.493 55.378 1.00 71.85 106 PRO A O 1
ATOM 737 N N . GLU A 1 107 ? 25.420 -1.428 54.509 1.00 72.88 107 GLU A N 1
ATOM 738 C CA . GLU A 1 107 ? 25.536 0.015 54.663 1.00 64.85 107 GLU A CA 1
ATOM 739 C C . GLU A 1 107 ? 24.579 0.772 53.755 1.00 61.97 107 GLU A C 1
ATOM 740 O O . GLU A 1 107 ? 24.685 0.712 52.530 1.00 63.40 107 GLU A O 1
ATOM 746 N N . PRO A 1 108 ? 23.626 1.503 54.354 1.00 57.32 108 PRO A N 1
ATOM 747 C CA . PRO A 1 108 ? 22.647 2.279 53.594 1.00 53.15 108 PRO A CA 1
ATOM 748 C C . PRO A 1 108 ? 23.291 3.482 52.911 1.00 50.40 108 PRO A C 1
ATOM 749 O O . PRO A 1 108 ? 24.194 4.122 53.455 1.00 40.13 108 PRO A O 1
ATOM 753 N N . LEU A 1 109 ? 22.811 3.782 51.714 1.00 51.92 109 LEU A N 1
ATOM 754 C CA . LEU A 1 109 ? 23.324 4.898 50.938 1.00 54.29 109 LEU A CA 1
ATOM 755 C C . LEU A 1 109 ? 23.227 6.228 51.687 1.00 45.79 109 LEU A C 1
ATOM 756 O O . LEU A 1 109 ? 23.792 7.226 51.242 1.00 46.68 109 LEU A O 1
ATOM 761 N N . ASN A 1 110 ? 22.522 6.246 52.818 1.00 41.71 110 ASN A N 1
ATOM 762 C CA . ASN A 1 110 ? 22.364 7.485 53.581 1.00 40.55 110 ASN A CA 1
ATOM 763 C C . ASN A 1 110 ? 23.230 7.557 54.829 1.00 41.24 110 ASN A C 1
ATOM 764 O O . ASN A 1 110 ? 23.001 8.391 55.703 1.00 44.21 110 ASN A O 1
ATOM 769 N N . SER A 1 111 ? 24.229 6.686 54.909 1.00 42.99 111 SER A N 1
ATOM 770 C CA . SER A 1 111 ? 25.135 6.693 56.050 1.00 51.09 111 SER A CA 1
ATOM 771 C C . SER A 1 111 ? 26.053 7.901 55.906 1.00 54.40 111 SER A C 1
ATOM 772 O O . SER A 1 111 ? 26.232 8.422 54.803 1.00 56.42 111 SER A O 1
ATOM 775 N N . ARG A 1 112 ? 26.627 8.346 57.018 1.00 48.32 112 ARG A N 1
ATOM 776 C CA . ARG A 1 112 ? 27.531 9.488 56.997 1.00 45.55 112 ARG A CA 1
ATOM 777 C C . ARG A 1 112 ? 28.582 9.265 55.913 1.00 50.96 112 ARG A C 1
ATOM 778 O O . ARG A 1 112 ? 28.799 10.117 55.051 1.00 57.55 112 ARG A O 1
ATOM 786 N N . ARG A 1 113 ? 29.221 8.100 55.966 1.00 46.66 113 ARG A N 1
ATOM 787 C CA . ARG A 1 113 ? 30.264 7.731 55.019 1.00 39.80 113 ARG A CA 1
ATOM 788 C C . ARG A 1 113 ? 29.846 7.957 53.569 1.00 47.82 113 ARG A C 1
ATOM 789 O O . ARG A 1 113 ? 30.611 8.508 52.773 1.00 43.07 113 ARG A O 1
ATOM 797 N N . ASN A 1 114 ? 28.632 7.534 53.232 1.00 38.72 114 ASN A N 1
ATOM 798 C CA . ASN A 1 114 ? 28.133 7.677 51.876 1.00 33.63 114 ASN A CA 1
ATOM 799 C C . ASN A 1 114 ? 27.714 9.096 51.537 1.00 40.50 114 ASN A C 1
ATOM 800 O O . ASN A 1 114 ? 27.800 9.510 50.378 1.00 57.27 114 ASN A O 1
ATOM 805 N N . LYS A 1 115 ? 27.250 9.841 52.535 1.00 35.91 115 LYS A N 1
ATOM 806 C CA . LYS A 1 115 ? 26.840 11.220 52.299 1.00 39.83 115 LYS A CA 1
ATOM 807 C C . LYS A 1 115 ? 28.099 12.016 51.988 1.00 40.98 115 LYS A C 1
ATOM 808 O O . LYS A 1 115 ? 28.108 12.870 51.101 1.00 44.56 115 LYS A O 1
ATOM 814 N N . LEU A 1 116 ? 29.163 11.711 52.724 1.00 42.14 116 LEU A N 1
ATOM 815 C CA . LEU A 1 116 ? 30.451 12.366 52.543 1.00 41.19 116 LEU A CA 1
ATOM 816 C C . LEU A 1 116 ? 31.046 12.011 51.186 1.00 35.82 116 LEU A C 1
ATOM 817 O O . LEU A 1 116 ? 31.601 12.866 50.499 1.00 31.24 116 LEU A O 1
ATOM 822 N N . HIS A 1 117 ? 30.938 10.737 50.818 1.00 28.11 117 HIS A N 1
ATOM 823 C CA . HIS A 1 117 ? 31.443 10.251 49.541 1.00 41.43 117 HIS A CA 1
ATOM 824 C C . HIS A 1 117 ? 30.751 10.991 48.409 1.00 47.31 117 HIS A C 1
ATOM 825 O O . HIS A 1 117 ? 31.385 11.380 47.429 1.00 36.47 117 HIS A O 1
ATOM 832 N N . TYR A 1 118 ? 29.444 11.182 48.546 1.00 35.83 118 TYR A N 1
ATOM 833 C CA . TYR A 1 118 ? 28.702 11.868 47.513 1.00 33.21 118 TYR A CA 1
ATOM 834 C C . TYR A 1 118 ? 29.179 13.298 47.373 1.00 33.31 118 TYR A C 1
ATOM 835 O O . TYR A 1 118 ? 29.433 13.767 46.261 1.00 35.47 118 TYR A O 1
ATOM 844 N N . ALA A 1 119 ? 29.301 13.990 48.502 1.00 35.17 119 ALA A N 1
ATOM 845 C CA . ALA A 1 119 ? 29.749 15.377 48.487 1.00 35.80 119 ALA A CA 1
ATOM 846 C C . ALA A 1 119 ? 31.176 15.429 47.960 1.00 34.85 119 ALA A C 1
ATOM 847 O O . ALA A 1 119 ? 31.526 16.286 47.142 1.00 41.43 119 ALA A O 1
ATOM 849 N N . PHE A 1 120 ? 31.993 14.493 48.422 1.00 31.83 120 PHE A N 1
ATOM 850 C CA . PHE A 1 120 ? 33.381 14.425 47.999 1.00 45.33 120 PHE A CA 1
ATOM 851 C C . PHE A 1 120 ? 33.453 14.299 46.478 1.00 35.59 120 PHE A C 1
ATOM 852 O O . PHE A 1 120 ? 34.240 14.978 45.823 1.00 41.09 120 PHE A O 1
ATOM 860 N N . GLN A 1 121 ? 32.622 13.428 45.922 1.00 31.01 121 GLN A N 1
ATOM 861 C CA . GLN A 1 121 ? 32.605 13.214 44.484 1.00 39.25 121 GLN A CA 1
ATOM 862 C C . GLN A 1 121 ? 32.196 14.450 43.695 1.00 41.52 121 GLN A C 1
ATOM 863 O O . GLN A 1 121 ? 32.399 14.505 42.487 1.00 49.24 121 GLN A O 1
ATOM 869 N N . LEU A 1 122 ? 31.626 15.444 44.369 1.00 35.99 122 LEU A N 1
ATOM 870 C CA . LEU A 1 122 ? 31.226 16.660 43.681 1.00 35.88 122 LEU A CA 1
ATOM 871 C C . LEU A 1 122 ? 32.348 17.681 43.617 1.00 41.99 122 LEU A C 1
ATOM 872 O O . LEU A 1 122 ? 32.314 18.597 42.793 1.00 43.55 122 LEU A O 1
ATOM 877 N N . TYR A 1 123 ? 33.325 17.532 44.509 1.00 48.90 123 TYR A N 1
ATOM 878 C CA . TYR A 1 123 ? 34.493 18.410 44.553 1.00 38.92 123 TYR A CA 1
ATOM 879 C C . TYR A 1 123 ? 35.492 17.852 43.539 1.00 45.00 123 TYR A C 1
ATOM 880 O O . TYR A 1 123 ? 35.973 18.548 42.639 1.00 52.35 123 TYR A O 1
ATOM 889 N N . ASP A 1 124 ? 35.787 16.570 43.724 1.00 46.72 124 ASP A N 1
ATOM 890 C CA . ASP A 1 124 ? 36.721 15.810 42.907 1.00 44.20 124 ASP A CA 1
ATOM 891 C C . ASP A 1 124 ? 36.049 15.372 41.616 1.00 50.48 124 ASP A C 1
ATOM 892 O O . ASP A 1 124 ? 35.576 14.241 41.505 1.00 46.89 124 ASP A O 1
ATOM 897 N N . LEU A 1 125 ? 36.006 16.266 40.637 1.00 55.69 125 LEU A N 1
ATOM 898 C CA . LEU A 1 125 ? 35.373 15.947 39.368 1.00 49.10 125 LEU A CA 1
ATOM 899 C C . LEU A 1 125 ? 36.094 14.875 38.557 1.00 50.25 125 LEU A C 1
ATOM 900 O O . LEU A 1 125 ? 35.447 14.008 37.967 1.00 49.28 125 LEU A O 1
ATOM 905 N N . ASP A 1 126 ? 37.424 14.923 38.521 1.00 47.04 126 ASP A N 1
ATOM 906 C CA . ASP A 1 126 ? 38.173 13.934 37.752 1.00 49.77 126 ASP A CA 1
ATOM 907 C C . ASP A 1 126 ? 38.165 12.562 38.432 1.00 47.87 126 ASP A C 1
ATOM 908 O O . ASP A 1 126 ? 38.791 11.614 37.960 1.00 51.38 126 ASP A O 1
ATOM 913 N N . ARG A 1 127 ? 37.438 12.465 39.539 1.00 50.36 127 ARG A N 1
ATOM 914 C CA . ARG A 1 127 ? 37.310 11.215 40.277 1.00 52.13 127 ARG A CA 1
ATOM 915 C C . ARG A 1 127 ? 38.639 10.509 40.529 1.00 53.35 127 ARG A C 1
ATOM 916 O O . ARG A 1 127 ? 38.704 9.281 40.493 1.00 52.36 127 ARG A O 1
ATOM 924 N N . ASP A 1 128 ? 39.692 11.279 40.793 1.00 55.10 128 ASP A N 1
ATOM 925 C CA . ASP A 1 128 ? 41.011 10.700 41.042 1.00 55.19 128 ASP A CA 1
ATOM 926 C C . ASP A 1 128 ? 41.220 10.290 42.500 1.00 56.84 128 ASP A C 1
ATOM 927 O O . ASP A 1 128 ? 42.241 9.699 42.844 1.00 61.01 128 ASP A O 1
ATOM 932 N N . GLY A 1 129 ? 40.256 10.614 43.356 1.00 58.30 129 GLY A N 1
ATOM 933 C CA . GLY A 1 129 ? 40.370 10.262 44.758 1.00 40.15 129 GLY A CA 1
ATOM 934 C C . GLY A 1 129 ? 40.878 11.394 45.629 1.00 48.62 129 GLY A C 1
ATOM 935 O O . GLY A 1 129 ? 40.956 11.252 46.851 1.00 58.70 129 GLY A O 1
ATOM 936 N N . LYS A 1 130 ? 41.229 12.520 45.016 1.00 38.95 130 LYS A N 1
ATOM 937 C CA . LYS A 1 130 ? 41.726 13.653 45.785 1.00 48.03 130 LYS A CA 1
ATOM 938 C C . LYS A 1 130 ? 41.222 14.981 45.244 1.00 46.42 130 LYS A C 1
ATOM 939 O O . LYS A 1 130 ? 40.895 15.108 44.066 1.00 52.50 130 LYS A O 1
ATOM 945 N N . ILE A 1 131 ? 41.160 15.971 46.123 1.00 42.10 131 ILE A N 1
ATOM 946 C CA . ILE A 1 131 ? 40.695 17.295 45.755 1.00 43.60 131 ILE A CA 1
ATOM 947 C C . ILE A 1 131 ? 41.890 18.214 45.567 1.00 51.32 131 ILE A C 1
ATOM 948 O O . ILE A 1 131 ? 42.478 18.696 46.537 1.00 54.08 131 ILE A O 1
ATOM 953 N N . SER A 1 132 ? 42.256 18.440 44.310 1.00 53.60 132 SER A N 1
ATOM 954 C CA . SER A 1 132 ? 43.379 19.309 43.995 1.00 50.84 132 SER A CA 1
ATOM 955 C C . SER A 1 132 ? 43.020 20.717 44.440 1.00 55.01 132 SER A C 1
ATOM 956 O O . SER A 1 132 ? 41.881 20.979 44.820 1.00 39.19 132 SER A O 1
ATOM 959 N N . ARG A 1 133 ? 43.993 21.619 44.395 1.00 58.22 133 ARG A N 1
ATOM 960 C CA . ARG A 1 133 ? 43.758 23.004 44.778 1.00 57.70 133 ARG A CA 1
ATOM 961 C C . ARG A 1 133 ? 42.861 23.642 43.726 1.00 53.35 133 ARG A C 1
ATOM 962 O O . ARG A 1 133 ? 42.144 24.601 43.996 1.00 49.63 133 ARG A O 1
ATOM 970 N N . HIS A 1 134 ? 42.903 23.085 42.520 1.00 51.20 134 HIS A N 1
ATOM 971 C CA . HIS A 1 134 ? 42.109 23.587 41.412 1.00 44.02 134 HIS A CA 1
ATOM 972 C C . HIS A 1 134 ? 40.647 23.165 41.572 1.00 48.12 134 HIS A C 1
ATOM 973 O O . HIS A 1 134 ? 39.725 23.958 41.352 1.00 40.35 134 HIS A O 1
ATOM 980 N N . GLU A 1 135 ? 40.445 21.907 41.948 1.00 38.52 135 GLU A N 1
ATOM 981 C CA . GLU A 1 135 ? 39.105 21.374 42.147 1.00 33.16 135 GLU A CA 1
ATOM 982 C C . GLU A 1 135 ? 38.370 22.114 43.254 1.00 38.02 135 GLU A C 1
ATOM 983 O O . GLU A 1 135 ? 37.143 22.166 43.272 1.00 48.37 135 GLU A O 1
ATOM 989 N N . MET A 1 136 ? 39.139 22.679 44.176 1.00 37.08 136 MET A N 1
ATOM 990 C CA . MET A 1 136 ? 38.601 23.427 45.303 1.00 45.90 136 MET A CA 1
ATOM 991 C C . MET A 1 136 ? 38.329 24.845 44.827 1.00 49.42 136 MET A C 1
ATOM 992 O O . MET A 1 136 ? 37.321 25.464 45.176 1.00 50.23 136 MET A O 1
ATOM 997 N N . LEU A 1 137 ? 39.255 25.343 44.019 1.00 48.71 137 LEU A N 1
ATOM 998 C CA . LEU A 1 137 ? 39.173 26.674 43.451 1.00 40.93 137 LEU A CA 1
ATOM 999 C C . LEU A 1 137 ? 37.920 26.801 42.584 1.00 45.92 137 LEU A C 1
ATOM 1000 O O . LEU A 1 137 ? 37.281 27.854 42.543 1.00 43.31 137 LEU A O 1
ATOM 1005 N N . GLN A 1 138 ? 37.567 25.726 41.888 1.00 32.52 138 GLN A N 1
ATOM 1006 C CA . GLN A 1 138 ? 36.397 25.764 41.026 1.00 46.22 138 GLN A CA 1
ATOM 1007 C C . GLN A 1 138 ? 35.136 25.803 41.876 1.00 52.08 138 GLN A C 1
ATOM 1008 O O . GLN A 1 138 ? 34.191 26.533 41.576 1.00 54.93 138 GLN A O 1
ATOM 1014 N N . VAL A 1 139 ? 35.123 25.021 42.947 1.00 52.44 139 VAL A N 1
ATOM 1015 C CA . VAL A 1 139 ? 33.968 25.016 43.826 1.00 55.34 139 VAL A CA 1
ATOM 1016 C C . VAL A 1 139 ? 33.826 26.399 44.453 1.00 49.25 139 VAL A C 1
ATOM 1017 O O . VAL A 1 139 ? 32.721 26.929 44.566 1.00 44.54 139 VAL A O 1
ATOM 1021 N N . LEU A 1 140 ? 34.950 26.991 44.838 1.00 43.23 140 LEU A N 1
ATOM 1022 C CA . LEU A 1 140 ? 34.927 28.308 45.457 1.00 39.81 140 LEU A CA 1
ATOM 1023 C C . LEU A 1 140 ? 34.377 29.410 44.574 1.00 42.54 140 LEU A C 1
ATOM 1024 O O . LEU A 1 140 ? 33.543 30.198 45.018 1.00 50.09 140 LEU A O 1
ATOM 1029 N N . ARG A 1 141 ? 34.826 29.472 43.325 1.00 44.57 141 ARG A N 1
ATOM 1030 C CA . ARG A 1 141 ? 34.329 30.512 42.431 1.00 47.15 141 ARG A CA 1
ATOM 1031 C C . ARG A 1 141 ? 32.832 30.371 42.221 1.00 47.05 141 ARG A C 1
ATOM 1032 O O . ARG A 1 141 ? 32.172 31.297 41.753 1.00 59.82 141 ARG A O 1
ATOM 1040 N N . LEU A 1 142 ? 32.290 29.213 42.568 1.00 45.28 142 LEU A N 1
ATOM 1041 C CA . LEU A 1 142 ? 30.862 29.007 42.415 1.00 58.75 142 LEU A CA 1
ATOM 1042 C C . LEU A 1 142 ? 30.085 29.600 43.584 1.00 66.21 142 LEU A C 1
ATOM 1043 O O . LEU A 1 142 ? 28.965 30.078 43.412 1.00 66.73 142 LEU A O 1
ATOM 1048 N N . MET A 1 143 ? 30.685 29.583 44.769 1.00 64.21 143 MET A N 1
ATOM 1049 C CA . MET A 1 143 ? 30.011 30.104 45.949 1.00 73.92 143 MET A CA 1
ATOM 1050 C C . MET A 1 143 ? 30.710 31.273 46.639 1.00 80.54 143 MET A C 1
ATOM 1051 O O . MET A 1 143 ? 31.163 31.149 47.776 1.00 85.86 143 MET A O 1
ATOM 1056 N N . VAL A 1 144 ? 30.782 32.411 45.952 1.00 87.37 144 VAL A N 1
ATOM 1057 C CA . VAL A 1 144 ? 31.412 33.610 46.504 1.00 85.42 144 VAL A CA 1
ATOM 1058 C C . VAL A 1 144 ? 30.697 34.879 46.042 1.00 93.58 144 VAL A C 1
ATOM 1059 O O . VAL A 1 144 ? 31.125 35.534 45.092 1.00 95.78 144 VAL A O 1
ATOM 1063 N N . GLY A 1 145 ? 29.608 35.219 46.730 1.00 102.69 145 GLY A N 1
ATOM 1064 C CA . GLY A 1 145 ? 28.828 36.397 46.386 1.00 109.39 145 GLY A CA 1
ATOM 1065 C C . GLY A 1 145 ? 29.641 37.614 45.985 1.00 114.12 145 GLY A C 1
ATOM 1066 O O . GLY A 1 145 ? 29.743 37.944 44.801 1.00 110.91 145 GLY A O 1
ATOM 1067 N N . VAL A 1 146 ? 30.216 38.290 46.975 1.00 120.99 146 VAL A N 1
ATOM 1068 C CA . VAL A 1 146 ? 31.023 39.477 46.721 1.00 124.51 146 VAL A CA 1
ATOM 1069 C C . VAL A 1 146 ? 32.117 39.173 45.704 1.00 122.47 146 VAL A C 1
ATOM 1070 O O . VAL A 1 146 ? 32.812 38.162 45.817 1.00 118.79 146 VAL A O 1
ATOM 1074 N N . GLN A 1 147 ? 32.262 40.038 44.704 1.00 117.15 147 GLN A N 1
ATOM 1075 C CA . GLN A 1 147 ? 33.291 39.825 43.700 1.00 113.05 147 GLN A CA 1
ATOM 1076 C C . GLN A 1 147 ? 34.622 39.678 44.420 1.00 108.20 147 GLN A C 1
ATOM 1077 O O . GLN A 1 147 ? 35.092 40.609 45.074 1.00 103.74 147 GLN A O 1
ATOM 1083 N N . VAL A 1 148 ? 35.217 38.498 44.306 1.00 104.70 148 VAL A N 1
ATOM 1084 C CA . VAL A 1 148 ? 36.493 38.222 44.946 1.00 103.01 148 VAL A CA 1
ATOM 1085 C C . VAL A 1 148 ? 37.580 38.041 43.889 1.00 110.72 148 VAL A C 1
ATOM 1086 O O . VAL A 1 148 ? 37.364 37.382 42.871 1.00 108.11 148 VAL A O 1
ATOM 1090 N N . THR A 1 149 ? 38.744 38.637 44.131 1.00 119.19 149 THR A N 1
ATOM 1091 C CA . THR A 1 149 ? 39.862 38.542 43.196 1.00 124.12 149 THR A CA 1
ATOM 1092 C C . THR A 1 149 ? 40.240 37.082 43.003 1.00 121.05 149 THR A C 1
ATOM 1093 O O . THR A 1 149 ? 40.214 36.301 43.955 1.00 124.43 149 THR A O 1
ATOM 1097 N N . GLU A 1 150 ? 40.595 36.709 41.778 1.00 113.42 150 GLU A N 1
ATOM 1098 C CA . GLU A 1 150 ? 40.978 35.332 41.519 1.00 109.81 150 GLU A CA 1
ATOM 1099 C C . GLU A 1 150 ? 42.155 34.957 42.409 1.00 109.22 150 GLU A C 1
ATOM 1100 O O . GLU A 1 150 ? 42.482 33.781 42.555 1.00 113.74 150 GLU A O 1
ATOM 1106 N N . GLU A 1 151 ? 42.790 35.963 43.003 1.00 105.89 151 GLU A N 1
ATOM 1107 C CA . GLU A 1 151 ? 43.920 35.721 43.888 1.00 104.47 151 GLU A CA 1
ATOM 1108 C C . GLU A 1 151 ? 43.439 35.348 45.282 1.00 102.09 151 GLU A C 1
ATOM 1109 O O . GLU A 1 151 ? 43.889 34.352 45.845 1.00 106.39 151 GLU A O 1
ATOM 1115 N N . GLN A 1 152 ? 42.528 36.140 45.841 1.00 97.54 152 GLN A N 1
ATOM 1116 C CA . GLN A 1 152 ? 41.996 35.840 47.168 1.00 95.74 152 GLN A CA 1
ATOM 1117 C C . GLN A 1 152 ? 41.566 34.377 47.167 1.00 90.93 152 GLN A C 1
ATOM 1118 O O . GLN A 1 152 ? 41.781 33.647 48.135 1.00 85.58 152 GLN A O 1
ATOM 1124 N N . LEU A 1 153 ? 40.957 33.964 46.060 1.00 87.98 153 LEU A N 1
ATOM 1125 C CA . LEU A 1 153 ? 40.496 32.593 45.896 1.00 82.86 153 LEU A CA 1
ATOM 1126 C C . LEU A 1 153 ? 41.658 31.621 45.999 1.00 82.14 153 LEU A C 1
ATOM 1127 O O . LEU A 1 153 ? 41.668 30.758 46.877 1.00 83.98 153 LEU A O 1
ATOM 1132 N N . GLU A 1 154 ? 42.631 31.755 45.099 1.00 77.00 154 GLU A N 1
ATOM 1133 C CA . GLU A 1 154 ? 43.798 30.882 45.117 1.00 78.21 154 GLU A CA 1
ATOM 1134 C C . GLU A 1 154 ? 44.286 30.777 46.554 1.00 73.07 154 GLU A C 1
ATOM 1135 O O . GLU A 1 154 ? 44.632 29.693 47.023 1.00 72.45 154 GLU A O 1
ATOM 1141 N N . ASN A 1 155 ? 44.300 31.913 47.248 1.00 72.62 155 ASN A N 1
ATOM 1142 C CA . ASN A 1 155 ? 44.740 31.969 48.639 1.00 76.15 155 ASN A CA 1
ATOM 1143 C C . ASN A 1 155 ? 43.830 31.118 49.507 1.00 67.45 155 ASN A C 1
ATOM 1144 O O . ASN A 1 155 ? 44.298 30.291 50.286 1.00 60.68 155 ASN A O 1
ATOM 1149 N N . ILE A 1 156 ? 42.526 31.329 49.369 1.00 65.17 156 ILE A N 1
ATOM 1150 C CA . ILE A 1 156 ? 41.550 30.568 50.134 1.00 62.57 156 ILE A CA 1
ATOM 1151 C C . ILE A 1 156 ? 41.644 29.091 49.775 1.00 61.35 156 ILE A C 1
ATOM 1152 O O . ILE A 1 156 ? 41.839 28.247 50.650 1.00 59.80 156 ILE A O 1
ATOM 1157 N N . ALA A 1 157 ? 41.510 28.783 48.488 1.00 59.73 157 ALA A N 1
ATOM 1158 C CA . ALA A 1 157 ? 41.595 27.403 48.021 1.00 64.02 157 ALA A CA 1
ATOM 1159 C C . ALA A 1 157 ? 42.867 26.779 48.571 1.00 58.18 157 ALA A C 1
ATOM 1160 O O . ALA A 1 157 ? 42.884 25.617 48.972 1.00 57.73 157 ALA A O 1
ATOM 1162 N N . ASP A 1 158 ? 43.931 27.574 48.587 1.00 61.14 158 ASP A N 1
ATOM 1163 C CA . ASP A 1 158 ? 45.225 27.140 49.091 1.00 67.02 158 ASP A CA 1
ATOM 1164 C C . ASP A 1 158 ? 45.122 26.836 50.584 1.00 63.23 158 ASP A C 1
ATOM 1165 O O . ASP A 1 158 ? 45.287 25.691 51.012 1.00 58.51 158 ASP A O 1
ATOM 1170 N N . ARG A 1 159 ? 44.851 27.877 51.366 1.00 59.99 159 ARG A N 1
ATOM 1171 C CA . ARG A 1 159 ? 44.713 27.765 52.813 1.00 60.44 159 ARG A CA 1
ATOM 1172 C C . ARG A 1 159 ? 43.789 26.594 53.119 1.00 61.61 159 ARG A C 1
ATOM 1173 O O . ARG A 1 159 ? 44.111 25.711 53.920 1.00 59.84 159 ARG A O 1
ATOM 1181 N N . THR A 1 160 ? 42.638 26.602 52.457 1.00 56.83 160 THR A N 1
ATOM 1182 C CA . THR A 1 160 ? 41.637 25.565 52.623 1.00 56.94 160 THR A CA 1
ATOM 1183 C C . THR A 1 160 ? 42.231 24.173 52.464 1.00 52.10 160 THR A C 1
ATOM 1184 O O . THR A 1 160 ? 42.155 23.352 53.378 1.00 60.03 160 THR A O 1
ATOM 1188 N N . VAL A 1 161 ? 42.822 23.898 51.306 1.00 50.82 161 VAL A N 1
ATOM 1189 C CA . VAL A 1 161 ? 43.405 22.582 51.091 1.00 61.20 161 VAL A CA 1
ATOM 1190 C C . VAL A 1 161 ? 44.534 22.392 52.093 1.00 73.80 161 VAL A C 1
ATOM 1191 O O . VAL A 1 161 ? 44.716 21.311 52.651 1.00 70.73 161 VAL A O 1
ATOM 1195 N N . GLN A 1 162 ? 45.277 23.467 52.323 1.00 77.98 162 GLN A N 1
ATOM 1196 C CA . GLN A 1 162 ? 46.396 23.448 53.247 1.00 78.76 162 GLN A CA 1
ATOM 1197 C C . GLN A 1 162 ? 45.954 22.923 54.604 1.00 75.30 162 GLN A C 1
ATOM 1198 O O . GLN A 1 162 ? 46.506 21.947 55.113 1.00 70.78 162 GLN A O 1
ATOM 1204 N N . GLU A 1 163 ? 44.950 23.574 55.183 1.00 67.02 163 GLU A N 1
ATOM 1205 C CA . GLU A 1 163 ? 44.437 23.180 56.487 1.00 65.88 163 GLU A CA 1
ATOM 1206 C C . GLU A 1 163 ? 43.938 21.742 56.531 1.00 67.01 163 GLU A C 1
ATOM 1207 O O . GLU A 1 163 ? 44.263 20.996 57.452 1.00 71.00 163 GLU A O 1
ATOM 1213 N N . ALA A 1 164 ? 43.155 21.353 55.530 1.00 67.94 164 ALA A N 1
ATOM 1214 C CA . ALA A 1 164 ? 42.599 20.004 55.461 1.00 63.19 164 ALA A CA 1
ATOM 1215 C C . ALA A 1 164 ? 43.626 18.952 55.040 1.00 69.16 164 ALA A C 1
ATOM 1216 O O . ALA A 1 164 ? 43.485 17.767 55.359 1.00 63.97 164 ALA A O 1
ATOM 1218 N N . ASP A 1 165 ? 44.654 19.385 54.319 1.00 72.75 165 ASP A N 1
ATOM 1219 C CA . ASP A 1 165 ? 45.689 18.478 53.846 1.00 75.73 165 ASP A CA 1
ATOM 1220 C C . ASP A 1 165 ? 46.595 18.033 54.987 1.00 88.77 165 ASP A C 1
ATOM 1221 O O . ASP A 1 165 ? 47.363 18.828 55.533 1.00 93.05 165 ASP A O 1
ATOM 1226 N N . GLU A 1 166 ? 46.499 16.754 55.342 1.00 91.71 166 GLU A N 1
ATOM 1227 C CA . GLU A 1 166 ? 47.295 16.196 56.428 1.00 93.04 166 GLU A CA 1
ATOM 1228 C C . GLU A 1 166 ? 48.558 15.486 55.954 1.00 93.64 166 GLU A C 1
ATOM 1229 O O . GLU A 1 166 ? 49.630 15.680 56.526 1.00 96.45 166 GLU A O 1
ATOM 1235 N N . ASP A 1 167 ? 48.433 14.662 54.918 1.00 91.98 167 ASP A N 1
ATOM 1236 C CA . ASP A 1 167 ? 49.582 13.929 54.397 1.00 87.04 167 ASP A CA 1
ATOM 1237 C C . ASP A 1 167 ? 50.379 14.799 53.429 1.00 88.01 167 ASP A C 1
ATOM 1238 O O . ASP A 1 167 ? 51.178 14.297 52.640 1.00 90.60 167 ASP A O 1
ATOM 1243 N N . GLY A 1 168 ? 50.144 16.107 53.502 1.00 89.47 168 GLY A N 1
ATOM 1244 C CA . GLY A 1 168 ? 50.839 17.066 52.658 1.00 84.35 168 GLY A CA 1
ATOM 1245 C C . GLY A 1 168 ? 50.998 16.760 51.176 1.00 86.48 168 GLY A C 1
ATOM 1246 O O . GLY A 1 168 ? 51.827 17.386 50.515 1.00 85.46 168 GLY A O 1
ATOM 1247 N N . ASP A 1 169 ? 50.220 15.824 50.637 1.00 81.36 169 ASP A N 1
ATOM 1248 C CA . ASP A 1 169 ? 50.341 15.493 49.220 1.00 78.53 169 ASP A CA 1
ATOM 1249 C C . ASP A 1 169 ? 49.791 16.616 48.350 1.00 79.82 169 ASP A C 1
ATOM 1250 O O . ASP A 1 169 ? 49.726 16.488 47.129 1.00 86.64 169 ASP A O 1
ATOM 1255 N N . GLY A 1 170 ? 49.392 17.713 48.987 1.00 74.12 170 GLY A N 1
ATOM 1256 C CA . GLY A 1 170 ? 48.861 18.847 48.251 1.00 68.29 170 GLY A CA 1
ATOM 1257 C C . GLY A 1 170 ? 47.377 18.753 47.940 1.00 72.37 170 GLY A C 1
ATOM 1258 O O . GLY A 1 170 ? 46.738 19.765 47.644 1.00 69.17 170 GLY A O 1
ATOM 1259 N N . ALA A 1 171 ? 46.826 17.543 48.004 1.00 69.72 171 ALA A N 1
ATOM 1260 C CA . ALA A 1 171 ? 45.409 17.325 47.726 1.00 70.12 171 ALA A CA 1
ATOM 1261 C C . ALA A 1 171 ? 44.668 16.828 48.966 1.00 68.83 171 ALA A C 1
ATOM 1262 O O . ALA A 1 171 ? 45.276 16.586 50.010 1.00 73.64 171 ALA A O 1
ATOM 1264 N N . VAL A 1 172 ? 43.352 16.684 48.849 1.00 62.89 172 VAL A N 1
ATOM 1265 C CA . VAL A 1 172 ? 42.535 16.202 49.959 1.00 48.70 172 VAL A CA 1
ATOM 1266 C C . VAL A 1 172 ? 41.938 14.838 49.628 1.00 48.46 172 VAL A C 1
ATOM 1267 O O . VAL A 1 172 ? 41.126 14.707 48.709 1.00 49.51 172 VAL A O 1
ATOM 1271 N N . SER A 1 173 ? 42.348 13.816 50.368 1.00 38.23 173 SER A N 1
ATOM 1272 C CA . SER A 1 173 ? 41.819 12.482 50.125 1.00 47.46 173 SER A CA 1
ATOM 1273 C C . SER A 1 173 ? 40.456 12.433 50.785 1.00 43.14 173 SER A C 1
ATOM 1274 O O . SER A 1 173 ? 40.070 13.370 51.486 1.00 31.28 173 SER A O 1
ATOM 1277 N N . PHE A 1 174 ? 39.716 11.357 50.562 1.00 41.32 174 PHE A N 1
ATOM 1278 C CA . PHE A 1 174 ? 38.409 11.266 51.180 1.00 51.67 174 PHE A CA 1
ATOM 1279 C C . PHE A 1 174 ? 38.518 11.256 52.703 1.00 52.68 174 PHE A C 1
ATOM 1280 O O . PHE A 1 174 ? 37.708 11.872 53.394 1.00 51.69 174 PHE A O 1
ATOM 1288 N N . VAL A 1 175 ? 39.521 10.557 53.224 1.00 58.16 175 VAL A N 1
ATOM 1289 C CA . VAL A 1 175 ? 39.706 10.475 54.666 1.00 64.48 175 VAL A CA 1
ATOM 1290 C C . VAL A 1 175 ? 40.034 11.826 55.289 1.00 57.45 175 VAL A C 1
ATOM 1291 O O . VAL A 1 175 ? 39.458 12.199 56.311 1.00 59.38 175 VAL A O 1
ATOM 1295 N N . GLU A 1 176 ? 40.950 12.564 54.675 1.00 55.63 176 GLU A N 1
ATOM 1296 C CA . GLU A 1 176 ? 41.313 13.875 55.199 1.00 57.43 176 GLU A CA 1
ATOM 1297 C C . GLU A 1 176 ? 40.093 14.764 55.037 1.00 47.49 176 GLU A C 1
ATOM 1298 O O . GLU A 1 176 ? 39.960 15.797 55.687 1.00 56.01 176 GLU A O 1
ATOM 1304 N N . PHE A 1 177 ? 39.203 14.348 54.148 1.00 52.31 177 PHE A N 1
ATOM 1305 C CA . PHE A 1 177 ? 37.980 15.087 53.885 1.00 48.86 177 PHE A CA 1
ATOM 1306 C C . PHE A 1 177 ? 37.018 14.776 55.019 1.00 43.89 177 PHE A C 1
ATOM 1307 O O . PHE A 1 177 ? 36.409 15.670 55.606 1.00 37.77 177 PHE A O 1
ATOM 1315 N N . THR A 1 178 ? 36.893 13.488 55.315 1.00 43.50 178 THR A N 1
ATOM 1316 C CA . THR A 1 178 ? 36.028 13.013 56.382 1.00 45.63 178 THR A CA 1
ATOM 1317 C C . THR A 1 178 ? 36.490 13.672 57.674 1.00 55.79 178 THR A C 1
ATOM 1318 O O . THR A 1 178 ? 35.704 14.294 58.392 1.00 60.42 178 THR A O 1
ATOM 1322 N N . LYS A 1 179 ? 37.785 13.533 57.943 1.00 57.37 179 LYS A N 1
ATOM 1323 C CA . LYS A 1 179 ? 38.420 14.100 59.124 1.00 56.73 179 LYS A CA 1
ATOM 1324 C C . LYS A 1 179 ? 38.089 15.583 59.304 1.00 59.63 179 LYS A C 1
ATOM 1325 O O . LYS A 1 179 ? 37.788 16.026 60.415 1.00 57.42 179 LYS A O 1
ATOM 1331 N N . SER A 1 180 ? 38.137 16.342 58.211 1.00 42.41 180 SER A N 1
ATOM 1332 C CA . SER A 1 180 ? 37.862 17.773 58.268 1.00 48.25 180 SER A CA 1
ATOM 1333 C C . SER A 1 180 ? 36.411 18.111 58.604 1.00 54.48 180 SER A C 1
ATOM 1334 O O . SER A 1 180 ? 36.061 19.286 58.740 1.00 47.27 180 SER A O 1
ATOM 1337 N N . LEU A 1 181 ? 35.568 17.091 58.738 1.00 57.21 181 LEU A N 1
ATOM 1338 C CA . LEU A 1 181 ? 34.159 17.321 59.048 1.00 62.40 181 LEU A CA 1
ATOM 1339 C C . LEU A 1 181 ? 33.657 16.547 60.260 1.00 65.28 181 LEU A C 1
ATOM 1340 O O . LEU A 1 181 ? 32.448 16.417 60.457 1.00 56.29 181 LEU A O 1
ATOM 1345 N N . GLU A 1 182 ? 34.582 16.047 61.074 1.00 64.97 182 GLU A N 1
ATOM 1346 C CA . GLU A 1 182 ? 34.226 15.280 62.262 1.00 59.91 182 GLU A CA 1
ATOM 1347 C C . GLU A 1 182 ? 33.313 16.025 63.236 1.00 63.29 182 GLU A C 1
ATOM 1348 O O . GLU A 1 182 ? 32.468 15.417 63.891 1.00 67.39 182 GLU A O 1
ATOM 1354 N N . LYS A 1 183 ? 33.482 17.337 63.340 1.00 58.54 183 LYS A N 1
ATOM 1355 C CA . LYS A 1 183 ? 32.654 18.124 64.241 1.00 65.15 183 LYS A CA 1
ATOM 1356 C C . LYS A 1 183 ? 31.481 18.715 63.464 1.00 68.25 183 LYS A C 1
ATOM 1357 O O . LYS A 1 183 ? 30.759 19.580 63.958 1.00 75.90 183 LYS A O 1
ATOM 1363 N N . MET A 1 184 ? 31.293 18.236 62.241 1.00 75.72 184 MET A N 1
ATOM 1364 C CA . MET A 1 184 ? 30.219 18.722 61.388 1.00 80.15 184 MET A CA 1
ATOM 1365 C C . MET A 1 184 ? 28.987 17.827 61.516 1.00 79.17 184 MET A C 1
ATOM 1366 O O . MET A 1 184 ? 29.107 16.610 61.661 1.00 72.83 184 MET A O 1
ATOM 1371 N N . ASP A 1 185 ? 27.805 18.437 61.467 1.00 76.21 185 ASP A N 1
ATOM 1372 C CA . ASP A 1 185 ? 26.552 17.691 61.559 1.00 75.88 185 ASP A CA 1
ATOM 1373 C C . ASP A 1 185 ? 26.147 17.281 60.142 1.00 68.37 185 ASP A C 1
ATOM 1374 O O . ASP A 1 185 ? 25.056 17.606 59.677 1.00 52.63 185 ASP A O 1
ATOM 1379 N N . VAL A 1 186 ? 27.043 16.571 59.467 1.00 62.20 186 VAL A N 1
ATOM 1380 C CA . VAL A 1 186 ? 26.822 16.117 58.099 1.00 68.72 186 VAL A CA 1
ATOM 1381 C C . VAL A 1 186 ? 25.500 15.385 57.884 1.00 69.54 186 VAL A C 1
ATOM 1382 O O . VAL A 1 186 ? 24.784 15.654 56.917 1.00 60.63 186 VAL A O 1
ATOM 1386 N N . GLU A 1 187 ? 25.189 14.457 58.782 1.00 72.73 187 GLU A N 1
ATOM 1387 C CA . GLU A 1 187 ? 23.955 13.685 58.700 1.00 80.76 187 GLU A CA 1
ATOM 1388 C C . GLU A 1 187 ? 22.783 14.607 58.383 1.00 79.20 187 GLU A C 1
ATOM 1389 O O . GLU A 1 187 ? 22.082 14.429 57.387 1.00 82.45 187 GLU A O 1
ATOM 1395 N N . GLN A 1 188 ? 22.592 15.598 59.247 1.00 74.72 188 GLN A N 1
ATOM 1396 C CA . GLN A 1 188 ? 21.509 16.563 59.122 1.00 66.90 188 GLN A CA 1
ATOM 1397 C C . GLN A 1 188 ? 21.660 17.566 57.986 1.00 63.63 188 GLN A C 1
ATOM 1398 O O . GLN A 1 188 ? 20.688 17.894 57.311 1.00 70.52 188 GLN A O 1
ATOM 1404 N N . LYS A 1 189 ? 22.871 18.069 57.786 1.00 56.96 189 LYS A N 1
ATOM 1405 C CA . LYS A 1 189 ? 23.102 19.048 56.737 1.00 49.53 189 LYS A CA 1
ATOM 1406 C C . LYS A 1 189 ? 22.912 18.424 55.361 1.00 60.58 189 LYS A C 1
ATOM 1407 O O . LYS A 1 189 ? 22.926 19.120 54.340 1.00 60.53 189 LYS A O 1
ATOM 1413 N N . MET A 1 190 ? 22.725 17.108 55.340 1.00 53.00 190 MET A N 1
ATOM 1414 C CA . MET A 1 190 ? 22.540 16.397 54.087 1.00 44.26 190 MET A CA 1
ATOM 1415 C C . MET A 1 190 ? 21.310 15.502 54.056 1.00 47.84 190 MET A C 1
ATOM 1416 O O . MET A 1 190 ? 21.249 14.547 53.282 1.00 46.81 190 MET A O 1
ATOM 1421 N N . SER A 1 191 ? 20.327 15.803 54.894 1.00 45.76 191 SER A N 1
ATOM 1422 C CA . SER A 1 191 ? 19.109 15.007 54.908 1.00 49.87 191 SER A CA 1
ATOM 1423 C C . SER A 1 191 ? 17.937 15.792 54.351 1.00 49.10 191 SER A C 1
ATOM 1424 O O . SER A 1 191 ? 17.675 16.918 54.768 1.00 61.98 191 SER A O 1
ATOM 1427 N N . ILE A 1 192 ? 17.244 15.188 53.391 1.00 57.49 192 ILE A N 1
ATOM 1428 C CA . ILE A 1 192 ? 16.083 15.801 52.752 1.00 63.59 192 ILE A CA 1
ATOM 1429 C C . ILE A 1 192 ? 14.952 16.008 53.755 1.00 64.96 192 ILE A C 1
ATOM 1430 O O . ILE A 1 192 ? 14.286 15.056 54.171 1.00 68.86 192 ILE A O 1
ATOM 1435 N N . ARG A 1 193 ? 14.746 17.265 54.129 1.00 69.75 193 ARG A N 1
ATOM 1436 C CA . ARG A 1 193 ? 13.708 17.643 55.078 1.00 81.78 193 ARG A CA 1
ATOM 1437 C C . ARG A 1 193 ? 12.312 17.345 54.528 1.00 86.21 193 ARG A C 1
ATOM 1438 O O . ARG A 1 193 ? 11.630 16.433 54.999 1.00 91.97 193 ARG A O 1
ATOM 1446 N N . ILE A 1 194 ? 11.906 18.121 53.525 1.00 89.57 194 ILE A N 1
ATOM 1447 C CA . ILE A 1 194 ? 10.593 17.993 52.888 1.00 93.32 194 ILE A CA 1
ATOM 1448 C C . ILE A 1 194 ? 10.004 16.583 52.884 1.00 94.44 194 ILE A C 1
ATOM 1449 O O . ILE A 1 194 ? 8.840 16.392 53.235 1.00 89.77 194 ILE A O 1
ATOM 1454 N N . LEU A 1 195 ? 10.812 15.603 52.491 1.00 101.72 195 LEU A N 1
ATOM 1455 C CA . LEU A 1 195 ? 10.376 14.214 52.424 1.00 105.06 195 LEU A CA 1
ATOM 1456 C C . LEU A 1 195 ? 9.577 13.792 53.652 1.00 112.36 195 LEU A C 1
ATOM 1457 O O . LEU A 1 195 ? 8.548 13.127 53.530 1.00 112.34 195 LEU A O 1
ATOM 1462 N N . LYS A 1 196 ? 10.055 14.180 54.832 1.00 121.27 196 LYS A N 1
ATOM 1463 C CA . LYS A 1 196 ? 9.377 13.839 56.081 1.00 129.57 196 LYS A CA 1
ATOM 1464 C C . LYS A 1 196 ? 8.016 14.521 56.199 1.00 132.01 196 LYS A C 1
ATOM 1465 O O . LYS A 1 196 ? 7.726 15.418 55.377 1.00 133.75 196 LYS A O 1
ATOM 1471 N N . ARG B 2 14 ? 35.603 27.050 64.117 1.00 87.05 516 ARG B N 1
ATOM 1472 C CA . ARG B 2 14 ? 34.947 27.109 62.779 1.00 87.17 516 ARG B CA 1
ATOM 1473 C C . ARG B 2 14 ? 35.998 27.253 61.680 1.00 86.10 516 ARG B C 1
ATOM 1474 O O . ARG B 2 14 ? 36.129 28.315 61.070 1.00 91.81 516 ARG B O 1
ATOM 1482 N N . SER B 2 15 ? 36.739 26.178 61.427 1.00 81.59 517 SER B N 1
ATOM 1483 C CA . SER B 2 15 ? 37.787 26.188 60.411 1.00 79.31 517 SER B CA 1
ATOM 1484 C C . SER B 2 15 ? 37.293 26.629 59.034 1.00 80.41 517 SER B C 1
ATOM 1485 O O . SER B 2 15 ? 36.089 26.649 58.763 1.00 74.74 517 SER B O 1
ATOM 1488 N N . ILE B 2 16 ? 38.238 26.989 58.169 1.00 81.71 518 ILE B N 1
ATOM 1489 C CA . ILE B 2 16 ? 37.913 27.427 56.818 1.00 80.28 518 ILE B CA 1
ATOM 1490 C C . ILE B 2 16 ? 37.123 26.325 56.131 1.00 74.97 518 ILE B C 1
ATOM 1491 O O . ILE B 2 16 ? 36.105 26.581 55.486 1.00 62.86 518 ILE B O 1
ATOM 1496 N N . ASN B 2 17 ? 37.602 25.095 56.276 1.00 68.98 519 ASN B N 1
ATOM 1497 C CA . ASN B 2 17 ? 36.931 23.949 55.681 1.00 69.40 519 ASN B CA 1
ATOM 1498 C C . ASN B 2 17 ? 35.463 23.922 56.083 1.00 62.57 519 ASN B C 1
ATOM 1499 O O . ASN B 2 17 ? 34.581 24.042 55.234 1.00 62.34 519 ASN B O 1
ATOM 1504 N N . GLU B 2 18 ? 35.208 23.776 57.380 1.00 50.29 520 GLU B N 1
ATOM 1505 C CA . GLU B 2 18 ? 33.843 23.733 57.879 1.00 56.24 520 GLU B CA 1
ATOM 1506 C C . GLU B 2 18 ? 32.965 24.756 57.174 1.00 55.85 520 GLU B C 1
ATOM 1507 O O . GLU B 2 18 ? 31.841 24.450 56.778 1.00 55.59 520 GLU B O 1
ATOM 1513 N N . GLU B 2 19 ? 33.481 25.970 57.011 1.00 60.64 521 GLU B N 1
ATOM 1514 C CA . GLU B 2 19 ? 32.717 27.026 56.356 1.00 68.04 521 GLU B CA 1
ATOM 1515 C C . GLU B 2 19 ? 32.420 26.715 54.893 1.00 70.77 521 GLU B C 1
ATOM 1516 O O . GLU B 2 19 ? 31.265 26.783 54.458 1.00 70.67 521 G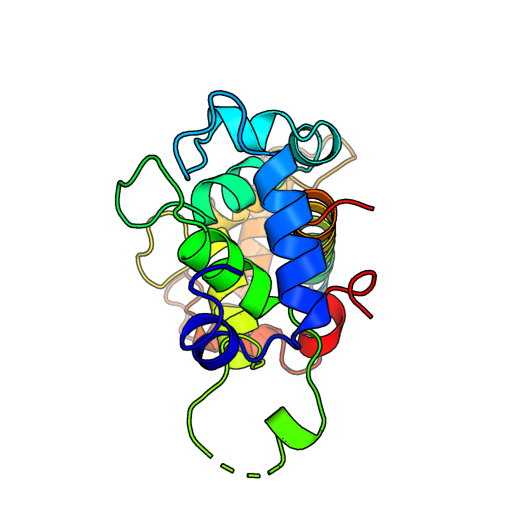LU B O 1
ATOM 1522 N N . ILE B 2 20 ? 33.461 26.375 54.138 1.00 63.79 522 ILE B N 1
ATOM 1523 C CA . ILE B 2 20 ? 33.300 26.049 52.725 1.00 56.49 522 ILE B CA 1
ATOM 1524 C C . ILE B 2 20 ? 32.277 24.930 52.577 1.00 57.29 522 ILE B C 1
ATOM 1525 O O . ILE B 2 20 ? 31.278 25.062 51.866 1.00 46.39 522 ILE B O 1
ATOM 1530 N N . HIS B 2 21 ? 32.552 23.824 53.259 1.00 45.32 523 HIS B N 1
ATOM 1531 C CA . HIS B 2 21 ? 31.698 22.654 53.211 1.00 49.44 523 HIS B CA 1
ATOM 1532 C C . HIS B 2 21 ? 30.277 22.928 53.656 1.00 47.89 523 HIS B C 1
ATOM 1533 O O . HIS B 2 21 ? 29.330 22.368 53.101 1.00 45.51 523 HIS B O 1
ATOM 1540 N N . THR B 2 22 ? 30.124 23.789 54.653 1.00 37.18 524 THR B N 1
ATOM 1541 C CA . THR B 2 22 ? 28.797 24.122 55.137 1.00 44.10 524 THR B CA 1
ATOM 1542 C C . THR B 2 22 ? 28.000 24.683 53.970 1.00 43.70 524 THR B C 1
ATOM 1543 O O . THR B 2 22 ? 26.952 24.151 53.607 1.00 50.66 524 THR B O 1
ATOM 1547 N N . GLN B 2 23 ? 28.510 25.751 53.372 1.00 45.02 525 GLN B N 1
ATOM 1548 C CA . GLN B 2 23 ? 27.834 26.375 52.246 1.00 52.92 525 GLN B CA 1
ATOM 1549 C C . GLN B 2 23 ? 27.618 25.354 51.145 1.00 48.85 525 GLN B C 1
ATOM 1550 O O . GLN B 2 23 ? 26.586 25.352 50.475 1.00 49.79 525 GLN B O 1
ATOM 1556 N N . PHE B 2 24 ? 28.600 24.482 50.964 1.00 40.35 526 PHE B N 1
ATOM 1557 C CA . PHE B 2 24 ? 28.514 23.465 49.929 1.00 45.48 526 PHE B CA 1
ATOM 1558 C C . PHE B 2 24 ? 27.363 22.499 50.179 1.00 45.49 526 PHE B C 1
ATOM 1559 O O . PHE B 2 24 ? 26.502 22.324 49.321 1.00 44.59 526 PHE B O 1
ATOM 1567 N N . LEU B 2 25 ? 27.346 21.878 51.355 1.00 46.86 527 LEU B N 1
ATOM 1568 C CA . LEU B 2 25 ? 26.289 20.933 51.694 1.00 42.42 527 LEU B CA 1
ATOM 1569 C C . LEU B 2 25 ? 24.948 21.628 51.608 1.00 42.50 527 LEU B C 1
ATOM 1570 O O . LEU B 2 25 ? 23.943 21.032 51.222 1.00 37.69 527 LEU B O 1
ATOM 1575 N N . ASP B 2 26 ? 24.944 22.902 51.966 1.00 43.45 528 ASP B N 1
ATOM 1576 C CA . ASP B 2 26 ? 23.729 23.688 51.923 1.00 51.85 528 ASP B CA 1
ATOM 1577 C C . ASP B 2 26 ? 23.227 23.828 50.481 1.00 49.96 528 ASP B C 1
ATOM 1578 O O . ASP B 2 26 ? 22.061 23.534 50.198 1.00 44.12 528 ASP B O 1
ATOM 1583 N N . HIS B 2 27 ? 24.098 24.271 49.573 1.00 44.16 529 HIS B N 1
ATOM 1584 C CA . HIS B 2 27 ? 23.720 24.421 48.165 1.00 42.86 529 HIS B CA 1
ATOM 1585 C C . HIS B 2 27 ? 23.375 23.061 47.590 1.00 45.15 529 HIS B C 1
ATOM 1586 O O . HIS B 2 27 ? 22.571 22.943 46.666 1.00 54.02 529 HIS B O 1
ATOM 1593 N N . LEU B 2 28 ? 23.993 22.032 48.153 1.00 35.73 530 LEU B N 1
ATOM 1594 C CA . LEU B 2 28 ? 23.768 20.667 47.711 1.00 42.91 530 LEU B CA 1
ATOM 1595 C C . LEU B 2 28 ? 22.362 20.188 48.057 1.00 44.63 530 LEU B C 1
ATOM 1596 O O . LEU B 2 28 ? 21.591 19.786 47.180 1.00 47.61 530 LEU B O 1
ATOM 1601 N N . LEU B 2 29 ? 22.042 20.234 49.344 1.00 43.27 531 LEU B N 1
ATOM 1602 C CA . LEU B 2 29 ? 20.741 19.809 49.837 1.00 34.91 531 LEU B CA 1
ATOM 1603 C C . LEU B 2 29 ? 19.625 20.524 49.090 1.00 42.89 531 LEU B C 1
ATOM 1604 O O . LEU B 2 29 ? 18.673 19.894 48.626 1.00 44.83 531 LEU B O 1
ATOM 1609 N N . THR B 2 30 ? 19.751 21.843 48.975 1.00 41.21 532 THR B N 1
ATOM 1610 C CA . THR B 2 30 ? 18.752 22.652 48.284 1.00 40.05 532 THR B CA 1
ATOM 1611 C C . THR B 2 30 ? 18.499 22.119 46.884 1.00 41.92 532 THR B C 1
ATOM 1612 O O . THR B 2 30 ? 17.360 21.846 46.514 1.00 44.95 532 THR B O 1
ATOM 1616 N N . GLY B 2 31 ? 19.571 21.976 46.111 1.00 44.45 533 GLY B N 1
ATOM 1617 C CA . GLY B 2 31 ? 19.437 21.464 44.763 1.00 33.79 533 GLY B CA 1
ATOM 1618 C C . GLY B 2 31 ? 18.696 20.148 44.795 1.00 43.35 533 GLY B C 1
ATOM 1619 O O . GLY B 2 31 ? 17.744 19.947 44.038 1.00 44.98 533 GLY B O 1
ATOM 1620 N N . ILE B 2 32 ? 19.124 19.253 45.682 1.00 43.49 534 ILE B N 1
ATOM 1621 C CA . ILE B 2 32 ? 18.485 17.950 45.811 1.00 51.04 534 ILE B CA 1
ATOM 1622 C C . ILE B 2 32 ? 16.990 18.093 46.108 1.00 54.78 534 ILE B C 1
ATOM 1623 O O . ILE B 2 32 ? 16.158 17.487 45.431 1.00 47.59 534 ILE B O 1
ATOM 1628 N N . GLU B 2 33 ? 16.654 18.899 47.112 1.00 53.46 535 GLU B N 1
ATOM 1629 C CA . GLU B 2 33 ? 15.259 19.104 47.477 1.00 54.53 535 GLU B CA 1
ATOM 1630 C C . GLU B 2 33 ? 14.472 19.652 46.303 1.00 58.28 535 GLU B C 1
ATOM 1631 O O . GLU B 2 33 ? 13.279 19.385 46.167 1.00 62.36 535 GLU B O 1
ATOM 1637 N N . ASP B 2 34 ? 15.144 20.421 45.455 1.00 56.58 536 ASP B N 1
ATOM 1638 C CA . ASP B 2 34 ? 14.495 20.994 44.289 1.00 60.02 536 ASP B CA 1
ATOM 1639 C C . ASP B 2 34 ? 14.299 19.930 43.217 1.00 58.74 536 ASP B C 1
ATOM 1640 O O . ASP B 2 34 ? 13.448 20.068 42.345 1.00 63.02 536 ASP B O 1
ATOM 1645 N N . ILE B 2 35 ? 15.087 18.865 43.288 1.00 53.36 537 ILE B N 1
ATOM 1646 C CA . ILE B 2 35 ? 14.963 17.782 42.326 1.00 55.91 537 ILE B CA 1
ATOM 1647 C C . ILE B 2 35 ? 13.763 16.953 42.760 1.00 64.65 537 ILE B C 1
ATOM 1648 O O . ILE B 2 35 ? 13.084 16.323 41.947 1.00 66.92 537 ILE B O 1
ATOM 1653 N N . CYS B 2 36 ? 13.517 16.965 44.064 1.00 65.30 538 CYS B N 1
ATOM 1654 C CA . CYS B 2 36 ? 12.407 16.230 44.644 1.00 70.67 538 CYS B CA 1
ATOM 1655 C C . CYS B 2 36 ? 11.129 17.045 44.503 1.00 73.16 538 CYS B C 1
ATOM 1656 O O . CYS B 2 36 ? 10.027 16.495 44.498 1.00 66.18 538 CYS B O 1
ATOM 1659 N N . GLY B 2 37 ? 11.285 18.360 44.395 1.00 74.38 539 GLY B N 1
ATOM 1660 C CA . GLY B 2 37 ? 10.132 19.225 44.261 1.00 71.23 539 GLY B CA 1
ATOM 1661 C C . GLY B 2 37 ? 9.505 19.555 45.602 1.00 70.52 539 GLY B C 1
ATOM 1662 O O . GLY B 2 37 ? 9.627 18.798 46.571 1.00 72.31 539 GLY B O 1
ATOM 1663 N N . HIS B 2 38 ? 8.820 20.692 45.656 1.00 77.42 540 HIS B N 1
ATOM 1664 C CA . HIS B 2 38 ? 8.168 21.134 46.893 1.00 86.22 540 HIS B CA 1
ATOM 1665 C C . HIS B 2 38 ? 6.638 21.076 46.785 1.00 88.33 540 HIS B C 1
ATOM 1666 O O . HIS B 2 38 ? 6.152 20.553 45.734 1.00 86.48 540 HIS B O 1
#